Protein 8SOT (pdb70)

Foldseek 3Di:
DVKKFKKFKAAQFCVVHDLVVRLVVLQVVVVCCVVVVDHLLRCNCPGGPPVVCNVVSRTPGMDHQPPVVVCVPWHNQVSVVVVVDDAQDFDRWDHTPGGTMGMHTPGTDGDDDDDD/DQWKWKKFKQAQFCVPHDQVVSLVVLQVVVVCCVVVVDPLLRCLCPGGPPVVCNVVSRTPGMDHQPPPVCCVFWNNQVSVVVLVDDAQDFDRWDHTPGGTIGMHTHDTDGDPDD

B-factor: mean 33.03, std 8.7, range [16.7, 65.54]

Nearest PDB structures (foldseek):
  8sot-assembly2_B  TM=9.975E-01  e=2.209E-23  Borreliella burgdorferi B31
  4g2p-assembly2_B  TM=8.816E-01  e=9.063E-08  Salmonella enterica subsp. enterica serovar Typhimurium str. 14028S
  1m5y-assembly1_A  TM=8.979E-01  e=3.707E-07  Escherichia coli
  1m5y-assembly1_C-3  TM=8.764E-01  e=2.834E-07  Escherichia coli
  1m5y-assembly1_B-4  TM=8.747E-01  e=3.466E-07  Escherichia coli

Organism: Borreliella burgdorferi (strain ATCC 35210 / DSM 4680 / CIP 102532 / B31) (NCBI:txid224326)

Radius of gyration: 18.67 Å; Cα contacts (8 Å, |Δi|>4): 455; chains: 2; bounding box: 31×45×52 Å

Solvent-accessible surface area: 11752 Å² total; per-residue (Å²): 140,118,13,57,0,6,0,1,6,0,26,3,26,38,74,157,127,52,169,72,95,7,49,87,78,0,109,82,4,10,59,45,21,162,56,178,118,25,14,10,3,4,0,0,81,93,75,6,66,31,116,75,3,66,63,98,6,0,18,58,20,85,27,30,104,26,50,74,123,14,60,88,59,33,24,61,101,0,2,122,57,0,20,91,45,94,68,34,52,47,0,60,31,11,62,25,81,96,8,18,2,0,0,24,1,0,0,48,87,46,79,109,88,104,147,144,150,111,22,53,0,9,0,0,8,0,27,3,34,22,85,122,62,52,139,73,93,13,45,85,86,0,110,90,8,11,58,51,14,132,57,181,122,28,14,6,4,4,0,0,83,79,86,2,81,30,120,91,5,35,64,94,2,0,24,75,21,90,19,31,79,27,53,112,107,14,50,113,96,18,5,58,121,1,4,54,73,0,11,114,46,94,67,40,46,44,3,66,28,4,54,17,144,80,2,14,1,0,1,20,1,0,0,60,92,37,74,108,92,153

Structure (mmCIF, N/CA/C/O backbone):
data_8SOT
#
_entry.id   8SOT
#
_cell.length_a   101.968
_cell.length_b   38.835
_cell.length_c   53.681
_cell.angle_alpha   90.000
_cell.angle_beta   106.000
_cell.angle_gamma   90.000
#
_symmetry.space_group_name_H-M   'C 1 2 1'
#
loop_
_entity.id
_entity.type
_entity.pdbx_description
1 polymer 'Basic membrane protein'
2 non-polymer GLYCEROL
3 water water
#
loop_
_atom_site.group_PDB
_atom_site.id
_atom_site.type_symbol
_atom_site.label_atom_id
_atom_site.label_alt_id
_atom_site.label_comp_id
_atom_site.label_asym_id
_atom_site.label_entity_id
_atom_site.label_seq_id
_atom_site.pdbx_PDB_ins_code
_atom_site.Cartn_x
_atom_site.Cartn_y
_atom_site.Cartn_z
_atom_site.occupancy
_atom_site.B_iso_or_equiv
_atom_site.auth_seq_id
_atom_site.auth_comp_id
_atom_site.auth_asym_id
_atom_site.auth_atom_id
_atom_site.pdbx_PDB_model_num
ATOM 1 N N . LEU A 1 1 ? 5.08510 39.30846 21.75775 1.000 45.93440 167 LEU A N 1
ATOM 2 C CA . LEU A 1 1 ? 3.75388 39.41592 21.16499 1.000 45.05906 167 LEU A CA 1
ATOM 3 C C . LEU A 1 1 ? 3.81694 39.53628 19.62753 1.000 44.04793 167 LEU A C 1
ATOM 4 O O . LEU A 1 1 ? 3.02003 38.90206 18.93055 1.000 48.33551 167 LEU A O 1
ATOM 9 N N . PRO A 1 2 ? 4.74815 40.32720 19.07960 1.000 40.60867 168 PRO A N 1
ATOM 10 C CA . PRO A 1 2 ? 5.11275 40.12511 17.67307 1.000 41.22660 168 PRO A CA 1
ATOM 11 C C . PRO A 1 2 ? 6.17518 39.05911 17.48314 1.000 32.37755 168 PRO A C 1
ATOM 12 O O . PRO A 1 2 ? 6.39681 38.63471 16.34022 1.000 33.11898 168 PRO A O 1
ATOM 16 N N . ASP A 1 3 ? 6.82900 38.61616 18.55898 1.000 28.31573 169 ASP A N 1
ATOM 17 C CA . ASP A 1 3 ? 7.74182 37.48567 18.47621 1.000 29.10827 169 ASP A CA 1
ATOM 18 C C . ASP A 1 3 ? 6.96027 36.25430 18.03296 1.000 27.58046 169 ASP A C 1
ATOM 19 O O . ASP A 1 3 ? 5.94128 35.90867 18.63624 1.000 26.43194 169 ASP A O 1
ATOM 24 N N . ILE A 1 4 ? 7.41806 35.60244 16.97580 1.000 26.43331 170 ILE A N 1
ATOM 25 C CA . ILE A 1 4 ? 6.75152 34.40467 16.48180 1.000 25.75081 170 ILE A CA 1
ATOM 26 C C . ILE A 1 4 ? 7.79694 33.33237 16.24419 1.000 30.77055 170 ILE A C 1
ATOM 27 O O . ILE A 1 4 ? 8.93225 33.62801 15.85139 1.000 29.47449 170 ILE A O 1
ATOM 32 N N . SER A 1 5 ? 7.41781 32.08801 16.51771 1.000 28.01473 171 SER A N 1
ATOM 33 C CA . SER A 1 5 ? 8.22180 30.92136 16.21116 1.000 24.71872 171 SER A CA 1
ATOM 34 C C . SER A 1 5 ? 7.32803 29.90023 15.53219 1.000 28.49012 171 SER A C 1
ATOM 35 O O . SER A 1 5 ? 6.15988 29.73985 15.90525 1.000 26.14168 171 SER A O 1
ATOM 38 N N . ARG A 1 6 ? 7.87051 29.23859 14.51847 1.000 26.95640 172 ARG A N 1
ATOM 39 C CA . ARG A 1 6 ? 7.20940 28.10978 13.88515 1.000 24.07423 172 ARG A CA 1
ATOM 40 C C . ARG A 1 6 ? 7.80056 26.85342 14.50462 1.000 28.36293 172 ARG A C 1
ATOM 41 O O . ARG A 1 6 ? 9.02691 26.74464 14.61966 1.000 25.79949 172 ARG A O 1
ATOM 49 N N . VAL A 1 7 ? 6.93995 25.92853 14.93684 1.000 23.69380 173 VAL A N 1
ATOM 50 C CA . VAL A 1 7 ? 7.40471 24.76641 15.69050 1.000 26.16160 173 VAL A CA 1
ATOM 51 C C . VAL A 1 7 ? 6.70002 23.49644 15.21942 1.000 24.00651 173 VAL A C 1
ATOM 52 O O . VAL A 1 7 ? 5.51039 23.50981 14.87402 1.000 23.96628 173 VAL A O 1
ATOM 56 N N . SER A 1 8 ? 7.45360 22.39730 15.21168 1.000 23.74970 174 SER A N 1
ATOM 57 C CA . SER A 1 8 ? 6.91769 21.04697 15.15248 1.000 24.30334 174 SER A CA 1
ATOM 58 C C . SER A 1 8 ? 7.05534 20.39563 16.52030 1.000 23.45628 174 SER A C 1
ATOM 59 O O . SER A 1 8 ? 7.87199 20.80705 17.34839 1.000 23.25726 174 SER A O 1
ATOM 62 N N . HIS A 1 9 ? 6.26623 19.35498 16.76231 1.000 22.42625 175 HIS A N 1
ATOM 63 C CA . HIS A 1 9 ? 6.43568 18.69105 18.03870 1.000 20.71996 175 HIS A CA 1
ATOM 64 C C . HIS A 1 9 ? 6.03774 17.22872 17.94018 1.000 22.54069 175 HIS A C 1
ATOM 65 O O . HIS A 1 9 ? 5.32935 16.79383 17.01836 1.000 19.22316 175 HIS A O 1
ATOM 72 N N . ILE A 1 10 ? 6.55308 16.48204 18.90452 1.000 23.35967 176 ILE A N 1
ATOM 73 C CA . ILE A 1 10 ? 6.09096 15.13761 19.23273 1.000 21.89610 176 ILE A CA 1
ATOM 74 C C . ILE A 1 10 ? 5.36692 15.28310 20.55724 1.000 22.10416 176 ILE A C 1
ATOM 75 O O . ILE A 1 10 ? 5.96231 15.72027 21.54620 1.000 25.54895 176 ILE A O 1
ATOM 80 N N . PHE A 1 11 ? 4.09095 14.93727 20.58797 1.000 21.77702 177 PHE A N 1
ATOM 81 C CA . PHE A 1 11 ? 3.30579 15.06374 21.80490 1.000 26.27580 177 PHE A CA 1
ATOM 82 C C . PHE A 1 11 ? 3.15230 13.70050 22.47245 1.000 26.37364 177 PHE A C 1
ATOM 83 O O . PHE A 1 11 ? 2.69979 12.74282 21.83634 1.000 27.06596 177 PHE A O 1
ATOM 91 N N . PHE A 1 12 ? 3.50954 13.62765 23.75531 1.000 25.64000 178 PHE A N 1
ATOM 92 C CA . PHE A 1 12 ? 3.38386 12.41284 24.57045 1.000 29.04589 178 PHE A CA 1
ATOM 93 C C . PHE A 1 12 ? 2.27753 12.62786 25.60370 1.000 29.07207 178 PHE A C 1
ATOM 94 O O . PHE A 1 12 ? 2.50238 13.23410 26.65577 1.000 31.04637 178 PHE A O 1
ATOM 102 N N . SER A 1 13 ? 1.08190 12.13526 25.29901 1.000 34.06630 179 SER A N 1
ATOM 103 C CA . SER A 1 13 ? -0.03095 12.25732 26.22546 1.000 32.11165 179 SER A CA 1
ATOM 104 C C . SER A 1 13 ? 0.16694 11.32980 27.41667 1.000 31.04503 179 SER A C 1
ATOM 105 O O . SER A 1 13 ? 0.73245 10.23828 27.29906 1.000 31.56651 179 SER A O 1
ATOM 108 N N . THR A 1 14 ? -0.32144 11.76266 28.57157 1.000 30.55547 180 THR A N 1
ATOM 109 C CA . THR A 1 14 ? -0.28484 10.93041 29.76592 1.000 37.82703 180 THR A CA 1
ATOM 110 C C . THR A 1 14 ? -1.63940 10.30879 30.09940 1.000 38.98987 180 THR A C 1
ATOM 111 O O . THR A 1 14 ? -1.78488 9.70452 31.16458 1.000 35.76972 180 THR A O 1
ATOM 115 N N . LYS A 1 15 ? -2.62298 10.41936 29.20842 1.000 45.61823 181 LYS A N 1
ATOM 116 C CA . LYS A 1 15 ? -3.93590 9.83740 29.46922 1.000 42.74328 181 LYS A CA 1
ATOM 117 C C . LYS A 1 15 ? -3.82154 8.32787 29.63426 1.000 46.85912 181 LYS A C 1
ATOM 118 O O . LYS A 1 15 ? -3.32392 7.62776 28.74384 1.000 45.45506 181 LYS A O 1
ATOM 120 N N . ASP A 1 16 ? -4.24939 7.83887 30.80048 1.000 48.48381 182 ASP A N 1
ATOM 121 C CA . ASP A 1 16 ? -4.24881 6.41031 31.13572 1.000 45.37897 182 ASP A CA 1
ATOM 122 C C . ASP A 1 16 ? -2.85310 5.78774 31.05244 1.000 42.01924 182 ASP A C 1
ATOM 123 O O . ASP A 1 16 ? -2.70916 4.58057 30.84144 1.000 45.31647 182 ASP A O 1
ATOM 128 N N . LYS A 1 17 ? -1.81092 6.59614 31.21273 1.000 41.24011 183 LYS A N 1
ATOM 129 C CA . LYS A 1 17 ? -0.45090 6.10191 31.37845 1.000 39.29828 183 LYS A CA 1
ATOM 130 C C . LYS A 1 17 ? 0.13359 6.73241 32.63832 1.000 36.83480 183 LYS A C 1
ATOM 131 O O . LYS A 1 17 ? -0.41423 7.69425 33.18348 1.000 36.13623 183 LYS A O 1
ATOM 137 N N . LYS A 1 18 ? 1.24165 6.17596 33.12279 1.000 34.25174 184 LYS A N 1
ATOM 138 C CA . LYS A 1 18 ? 1.94595 6.79091 34.23808 1.000 32.78283 184 LYS A CA 1
ATOM 139 C C . LYS A 1 18 ? 2.85516 7.87608 33.69812 1.000 34.93971 184 LYS A C 1
ATOM 140 O O . LYS A 1 18 ? 3.58585 7.64763 32.72751 1.000 34.08885 184 LYS A O 1
ATOM 142 N N . ARG A 1 19 ? 2.81167 9.05155 34.33661 1.000 27.87746 185 ARG A N 1
ATOM 143 C CA . ARG A 1 19 ? 3.62035 10.18862 33.90462 1.000 31.82502 185 ARG A CA 1
ATOM 144 C C . ARG A 1 19 ? 5.09486 9.81842 33.79436 1.000 35.67434 185 ARG A C 1
ATOM 145 O O . ARG A 1 19 ? 5.80339 10.29559 32.89691 1.000 30.45302 185 ARG A O 1
ATOM 153 N N . SER A 1 20 ? 5.57032 8.95947 34.69864 1.000 32.85363 186 SER A N 1
ATOM 154 C CA . SER A 1 20 ? 6.98156 8.57894 34.70284 1.000 32.36004 186 SER A CA 1
ATOM 155 C C . SER A 1 20 ? 7.33067 7.74135 33.48407 1.000 29.96719 186 SER A C 1
ATOM 156 O O . SER A 1 20 ? 8.40303 7.91439 32.89031 1.000 34.17042 186 SER A O 1
ATOM 159 N N . ASP A 1 21 ? 6.46101 6.79771 33.12399 1.000 27.71340 187 ASP A N 1
ATOM 160 C CA . ASP A 1 21 ? 6.71968 5.99562 31.93740 1.000 32.79214 187 ASP A CA 1
ATOM 161 C C . ASP A 1 21 ? 6.70078 6.85390 30.68183 1.000 32.43062 187 ASP A C 1
ATOM 162 O O . ASP A 1 21 ? 7.47262 6.60379 29.74822 1.000 32.68142 187 ASP A O 1
ATOM 167 N N . VAL A 1 22 ? 5.85696 7.88736 30.66284 1.000 32.47897 188 VAL A N 1
ATOM 168 C CA . VAL A 1 22 ? 5.75896 8.76366 29.49959 1.000 32.10661 188 VAL A CA 1
ATOM 169 C C . VAL A 1 22 ? 7.01146 9.61847 29.36654 1.000 31.41279 188 VAL A C 1
ATOM 170 O O . VAL A 1 22 ? 7.58349 9.75277 28.27851 1.000 31.27795 188 VAL A O 1
ATOM 174 N N . LEU A 1 23 ? 7.44324 10.23049 30.46531 1.000 27.96243 189 LEU A N 1
ATOM 175 C CA . LEU A 1 23 ? 8.63085 11.07140 30.40695 1.000 31.73779 189 LEU A CA 1
ATOM 176 C C . LEU A 1 23 ? 9.86680 10.25331 30.05714 1.000 29.78545 189 LEU A C 1
ATOM 177 O O . LEU A 1 23 ? 10.72483 10.70583 29.28293 1.000 28.52747 189 LEU A O 1
ATOM 182 N N . ASP A 1 24 ? 9.96837 9.03543 30.60438 1.000 30.29307 190 ASP A N 1
ATOM 183 C CA . ASP A 1 24 ? 11.09966 8.17072 30.28014 1.000 30.83129 190 ASP A CA 1
ATOM 184 C C . ASP A 1 24 ? 11.17880 7.90209 28.78297 1.000 31.05105 190 ASP A C 1
ATOM 185 O O . ASP A 1 24 ? 12.26952 7.87969 28.20225 1.000 28.29370 190 ASP A O 1
ATOM 190 N N . GLN A 1 25 ? 10.03648 7.64999 28.15042 1.000 26.14008 191 GLN A N 1
ATOM 191 C CA . GLN A 1 25 ? 10.04866 7.36271 26.72121 1.000 31.73660 191 GLN A CA 1
ATOM 192 C C . GLN A 1 25 ? 10.47115 8.58890 25.93491 1.000 31.38359 191 GLN A C 1
ATOM 193 O O . GLN A 1 25 ? 11.28586 8.49157 25.00852 1.000 31.47255 191 GLN A O 1
ATOM 199 N N . ALA A 1 26 ? 9.94025 9.75381 26.31727 1.000 29.93788 192 ALA A N 1
ATOM 200 C CA . ALA A 1 26 ? 10.30325 11.00965 25.67564 1.000 28.81891 192 ALA A CA 1
ATOM 201 C C . ALA A 1 26 ? 11.79781 11.27851 25.78368 1.000 29.14627 192 ALA A C 1
ATOM 202 O O . ALA A 1 26 ? 12.43396 11.71385 24.81572 1.000 27.14291 192 ALA A O 1
ATOM 204 N N . LYS A 1 27 ? 12.37911 11.02190 26.95553 1.000 29.25123 193 LYS A N 1
ATOM 205 C CA . LYS A 1 27 ? 13.81192 11.23733 27.11042 1.000 29.84346 193 LYS A CA 1
ATOM 206 C C . LYS A 1 27 ? 14.59346 10.26851 26.23658 1.000 24.81090 193 LYS A C 1
ATOM 207 O O . LYS A 1 27 ? 15.58877 10.65005 25.61426 1.000 27.38120 193 LYS A O 1
ATOM 213 N N . ASN A 1 28 ? 14.13154 9.02256 26.15129 1.000 25.32561 194 ASN A N 1
ATOM 214 C CA . ASN A 1 28 ? 14.81214 8.03502 25.31625 1.000 29.75264 194 ASN A CA 1
ATOM 215 C C . ASN A 1 28 ? 14.65380 8.35170 23.82840 1.000 29.52589 194 ASN A C 1
ATOM 216 O O . ASN A 1 28 ? 15.59953 8.17709 23.04720 1.000 26.21612 194 ASN A O 1
ATOM 221 N N . ILE A 1 29 ? 13.45681 8.77663 23.41325 1.000 28.49975 195 ILE A N 1
ATOM 222 C CA . ILE A 1 29 ? 13.27083 9.23849 22.03626 1.000 27.54648 195 ILE A CA 1
ATOM 223 C C . ILE A 1 29 ? 14.28753 10.32241 21.71919 1.000 25.32473 195 ILE A C 1
ATOM 224 O O . ILE A 1 29 ? 14.96502 10.28840 20.68613 1.000 28.12654 195 ILE A O 1
ATOM 229 N N . LEU A 1 30 ? 14.41605 11.30206 22.61605 1.000 25.17048 196 LEU A N 1
ATOM 230 C CA . LEU A 1 30 ? 15.34199 12.38708 22.35344 1.000 27.32341 196 LEU A CA 1
ATOM 231 C C . LEU A 1 30 ? 16.76508 11.87217 22.20608 1.000 25.62595 196 LEU A C 1
ATOM 232 O O . LEU A 1 30 ? 17.47772 12.28473 21.28770 1.000 24.24482 196 LEU A O 1
ATOM 237 N N . SER A 1 31 ? 17.18959 10.94770 23.08178 1.000 28.56440 197 SER A N 1
ATOM 238 C CA . SER A 1 31 ? 18.54975 10.41159 22.98769 1.000 29.38110 197 SER A CA 1
ATOM 239 C C . SER A 1 31 ? 18.76166 9.65042 21.68624 1.000 29.04541 197 SER A C 1
ATOM 240 O O . SER A 1 31 ? 19.86181 9.67262 21.11975 1.000 28.80821 197 SER A O 1
ATOM 243 N N . GLN A 1 32 ? 17.72451 8.97686 21.19758 1.000 26.79483 198 GLN A N 1
ATOM 244 C CA . GLN A 1 32 ? 17.84320 8.25612 19.93136 1.000 28.40658 198 GLN A CA 1
ATOM 245 C C . GLN A 1 32 ? 17.92913 9.21774 18.76063 1.000 28.32651 198 GLN A C 1
ATOM 246 O O . GLN A 1 32 ? 18.56671 8.90603 17.75287 1.000 28.83102 198 GLN A O 1
ATOM 252 N N . ILE A 1 33 ? 17.25905 10.36418 18.86285 1.000 23.52524 199 ILE A N 1
ATOM 253 C CA . ILE A 1 33 ? 17.43468 11.42224 17.87030 1.000 25.40898 199 ILE A CA 1
ATOM 254 C C . ILE A 1 33 ? 18.88216 11.90923 17.88211 1.000 29.17722 199 ILE A C 1
ATOM 255 O O . ILE A 1 33 ? 19.55545 11.92951 16.84536 1.000 32.88967 199 ILE A O 1
ATOM 260 N N . ARG A 1 34 ? 19.38748 12.27050 19.07290 1.000 30.04046 200 ARG A N 1
ATOM 261 C CA . ARG A 1 34 ? 20.75761 12.76268 19.23561 1.000 29.71951 200 ARG A CA 1
ATOM 262 C C . ARG A 1 34 ? 21.78209 11.84098 18.59244 1.000 34.63293 200 ARG A C 1
ATOM 263 O O . ARG A 1 34 ? 22.72233 12.29684 17.93289 1.000 38.68668 200 ARG A O 1
ATOM 271 N N . SER A 1 35 ? 21.65345 10.54468 18.83399 1.000 30.89873 201 SER A N 1
ATOM 272 C CA . SER A 1 35 ? 22.58892 9.57519 18.28819 1.000 37.35017 201 SER A CA 1
ATOM 273 C C . SER A 1 35 ? 22.26558 9.18968 16.85294 1.000 35.29676 201 SER A C 1
ATOM 274 O O . SER A 1 35 ? 22.93054 8.30634 16.30623 1.000 32.54928 201 SER A O 1
ATOM 277 N N . LYS A 1 36 ? 21.26867 9.82857 16.23951 1.000 35.03211 202 LYS A N 1
ATOM 278 C CA . LYS A 1 36 ? 20.90409 9.63311 14.83712 1.000 33.96377 202 LYS A CA 1
ATOM 279 C C . LYS A 1 36 ? 20.35008 8.23886 14.55084 1.000 33.49702 202 LYS A C 1
ATOM 280 O O . LYS A 1 36 ? 20.26831 7.82985 13.38646 1.000 31.52966 202 LYS A O 1
ATOM 286 N N . LYS A 1 37 ? 19.94096 7.49741 15.58227 1.000 30.71933 203 LYS A N 1
ATOM 287 C CA . LYS A 1 37 ? 19.28197 6.21740 15.34573 1.000 28.40472 203 LYS A CA 1
ATOM 288 C C . LYS A 1 37 ? 17.88302 6.40339 14.76176 1.000 30.99387 203 LYS A C 1
ATOM 289 O O . LYS A 1 37 ? 17.36713 5.50371 14.08394 1.000 25.39588 203 LYS A O 1
ATOM 295 N N . ILE A 1 38 ? 17.24944 7.55241 15.01279 1.000 27.63729 204 ILE A N 1
ATOM 296 C CA . ILE A 1 38 ? 15.96724 7.88011 14.40039 1.000 24.75155 204 ILE A CA 1
ATOM 297 C C . ILE A 1 38 ? 15.95824 9.36865 14.07579 1.000 27.52677 204 ILE A C 1
ATOM 298 O O . ILE A 1 38 ? 16.70018 10.16215 14.66205 1.000 26.99442 204 ILE A O 1
ATOM 303 N N . THR A 1 39 ? 15.11656 9.74911 13.11460 1.000 22.91727 205 THR A N 1
ATOM 304 C CA . THR A 1 39 ? 14.98641 11.17158 12.81556 1.000 25.53050 205 THR A CA 1
ATOM 305 C C . THR A 1 39 ? 13.81797 11.77992 13.58669 1.000 22.61351 205 THR A C 1
ATOM 306 O O . THR A 1 39 ? 12.96489 11.08052 14.13506 1.000 21.98110 205 THR A O 1
ATOM 310 N N . PHE A 1 40 ? 13.77302 13.11469 13.61157 1.000 21.28090 206 PHE A N 1
ATOM 311 C CA . PHE A 1 40 ? 12.64817 13.77354 14.26616 1.000 23.36010 206 PHE A CA 1
ATOM 312 C C . PHE A 1 40 ? 11.33132 13.41017 13.59244 1.000 22.01381 206 PHE A C 1
ATOM 313 O O . PHE A 1 40 ? 10.34219 13.11568 14.27740 1.000 20.78701 206 PHE A O 1
ATOM 321 N N . GLU A 1 41 ? 11.30187 13.41503 12.25199 1.000 19.62998 207 GLU A N 1
ATOM 322 C CA . GLU A 1 41 ? 10.07651 13.07842 11.52531 1.000 24.96793 207 GLU A CA 1
ATOM 323 C C . GLU A 1 41 ? 9.66032 11.63560 11.77901 1.000 21.71376 207 GLU A C 1
ATOM 324 O O . GLU A 1 41 ? 8.46601 11.31738 11.82454 1.000 20.72745 207 GLU A O 1
ATOM 330 N N . GLU A 1 42 ? 10.63282 10.74406 11.90460 1.000 21.37849 208 GLU A N 1
ATOM 331 C CA . GLU A 1 42 ? 10.32164 9.35347 12.23283 1.000 20.20257 208 GLU A CA 1
ATOM 332 C C . GLU A 1 42 ? 9.68406 9.25617 13.61581 1.000 23.30153 208 GLU A C 1
ATOM 333 O O . GLU A 1 42 ? 8.65118 8.59259 13.80201 1.000 21.71773 208 GLU A O 1
ATOM 339 N N . ALA A 1 43 ? 10.28021 9.94463 14.59344 1.000 21.75257 209 ALA A N 1
ATOM 340 C CA . ALA A 1 43 ? 9.74499 9.95187 15.95249 1.000 23.15653 209 ALA A CA 1
ATOM 341 C C . ALA A 1 43 ? 8.34587 10.54965 15.99630 1.000 22.43078 209 ALA A C 1
ATOM 342 O O . ALA A 1 43 ? 7.49903 10.11333 16.78857 1.000 22.43094 209 ALA A O 1
ATOM 344 N N . VAL A 1 44 ? 8.09192 11.57783 15.17902 1.000 22.12427 210 VAL A N 1
ATOM 345 C CA . VAL A 1 44 ? 6.76003 12.17098 15.13996 1.000 22.32883 210 VAL A CA 1
ATOM 346 C C . VAL A 1 44 ? 5.75016 11.13004 14.69573 1.000 19.84649 210 VAL A C 1
ATOM 347 O O . VAL A 1 44 ? 4.69274 10.95758 15.30635 1.000 22.25298 210 VAL A O 1
ATOM 351 N N . ARG A 1 45 ? 6.03707 10.46220 13.58241 1.000 20.36377 211 ARG A N 1
ATOM 352 C CA . ARG A 1 45 ? 5.06215 9.53430 13.01757 1.000 24.39402 211 ARG A CA 1
ATOM 353 C C . ARG A 1 45 ? 4.82805 8.35901 13.95289 1.000 24.88862 211 ARG A C 1
ATOM 354 O O . ARG A 1 45 ? 3.68888 7.90569 14.12462 1.000 23.75919 211 ARG A O 1
ATOM 362 N N . LYS A 1 46 ? 5.88900 7.88382 14.59855 1.000 20.07444 212 LYS A N 1
ATOM 363 C CA . LYS A 1 46 ? 5.77202 6.66082 15.38959 1.000 25.20442 212 LYS A CA 1
ATOM 364 C C . LYS A 1 46 ? 5.26062 6.91722 16.80140 1.000 27.45973 212 LYS A C 1
ATOM 365 O O . LYS A 1 46 ? 4.59366 6.05236 17.37406 1.000 28.27563 212 LYS A O 1
ATOM 371 N N . TYR A 1 47 ? 5.53951 8.09142 17.37433 1.000 19.83479 213 TYR A N 1
ATOM 372 C C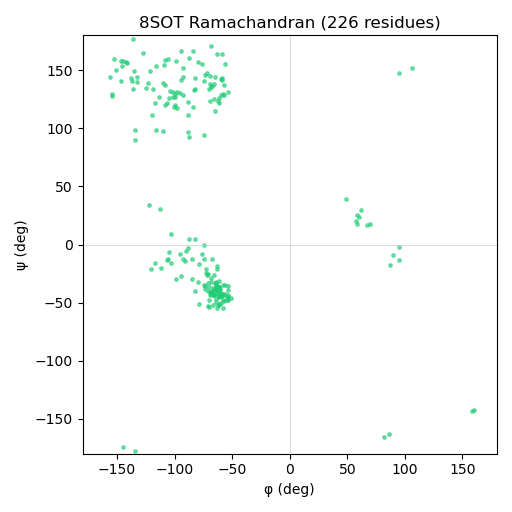A . TYR A 1 47 ? 5.29481 8.32366 18.78735 1.000 24.91440 213 TYR A CA 1
ATOM 373 C C . TYR A 1 47 ? 4.33192 9.45614 19.10363 1.000 28.51914 213 TYR A C 1
ATOM 374 O O . TYR A 1 47 ? 3.78988 9.46884 20.20817 1.000 27.39954 213 TYR A O 1
ATOM 383 N N . SER A 1 48 ? 4.10509 10.40369 18.19682 1.000 22.34327 214 SER A N 1
ATOM 384 C CA . SER A 1 48 ? 3.30718 11.56113 18.57585 1.000 24.28271 214 SER A CA 1
ATOM 385 C C . SER A 1 48 ? 1.84971 11.16660 18.78049 1.000 24.91928 214 SER A C 1
ATOM 386 O O . SER A 1 48 ? 1.26724 10.45046 17.95935 1.000 28.08184 214 SER A O 1
ATOM 389 N N . ASN A 1 49 ? 1.25880 11.63811 19.87969 1.000 23.99768 215 ASN A N 1
ATOM 390 C CA . ASN A 1 49 ? -0.15695 11.42144 20.14997 1.000 25.93423 215 ASN A CA 1
ATOM 391 C C . ASN A 1 49 ? -1.04558 12.53005 19.59194 1.000 30.29313 215 ASN A C 1
ATOM 392 O O . ASN A 1 49 ? -2.27548 12.41664 19.66328 1.000 28.58347 215 ASN A O 1
ATOM 397 N N . ASP A 1 50 ? -0.45871 13.59234 19.04114 1.000 25.48417 216 ASP A N 1
ATOM 398 C CA . ASP A 1 50 ? -1.21665 14.69937 18.46381 1.000 27.11560 216 ASP A CA 1
ATOM 399 C C . ASP A 1 50 ? -1.48014 14.35897 17.00118 1.000 31.38451 216 ASP A C 1
ATOM 400 O O . ASP A 1 50 ? -0.62798 14.57257 16.13687 1.000 24.85850 216 ASP A O 1
ATOM 405 N N . GLU A 1 51 ? -2.66289 13.81030 16.71889 1.000 28.31716 217 GLU A N 1
ATOM 406 C CA . GLU A 1 51 ? -2.93328 13.34875 15.36246 1.000 29.74698 217 GLU A CA 1
ATOM 407 C C . GLU A 1 51 ? -2.91464 14.50262 14.35817 1.000 25.40604 217 GLU A C 1
ATOM 408 O O . GLU A 1 51 ? -2.39395 14.35268 13.24692 1.000 29.04580 217 GLU A O 1
ATOM 414 N N . SER A 1 52 ? -3.45059 15.66780 14.73462 1.000 30.02880 218 SER A N 1
ATOM 415 C CA . SER A 1 52 ? -3.60111 16.75297 13.76248 1.000 29.52331 218 SER A CA 1
ATOM 416 C C . SER A 1 52 ? -2.25167 17.28278 13.28293 1.000 32.39980 218 SER A C 1
ATOM 417 O O . SER A 1 52 ? -2.06744 17.52864 12.08397 1.000 30.45924 218 SER A O 1
ATOM 420 N N . SER A 1 53 ? -1.29152 17.47241 14.19068 1.000 27.94099 219 SER A N 1
ATOM 421 C CA . SER A 1 53 ? 0.02276 17.91724 13.73657 1.000 25.71709 219 SER A CA 1
ATOM 422 C C . SER A 1 53 ? 0.84966 16.76441 13.17872 1.000 25.45876 219 SER A C 1
ATOM 423 O O . SER A 1 53 ? 1.65205 16.97109 12.26158 1.000 25.72857 219 SER A O 1
ATOM 426 N N . LYS A 1 54 ? 0.67622 15.55459 13.71660 1.000 26.55199 220 LYS A N 1
ATOM 427 C CA . LYS A 1 54 ? 1.34787 14.38731 13.14115 1.000 28.67839 220 LYS A CA 1
ATOM 428 C C . LYS A 1 54 ? 1.05597 14.26502 11.64676 1.000 28.00358 220 LYS A C 1
ATOM 429 O O . LYS A 1 54 ? 1.94867 13.92949 10.85368 1.000 30.58807 220 LYS A O 1
ATOM 435 N N . ALA A 1 55 ? -0.18517 14.55241 11.24151 1.000 27.74535 221 ALA A N 1
ATOM 436 C CA . ALA A 1 55 ? -0.56576 14.51137 9.83232 1.000 30.49594 221 ALA A CA 1
ATOM 437 C C . ALA A 1 55 ? 0.11120 15.59863 9.01182 1.000 32.35170 221 ALA A C 1
ATOM 438 O O . ALA A 1 55 ? 0.05091 15.54933 7.77862 1.000 30.53492 221 ALA A O 1
ATOM 440 N N . LYS A 1 56 ? 0.73377 16.57944 9.66475 1.000 29.04110 222 LYS A N 1
ATOM 441 C CA . LYS A 1 56 ? 1.53342 17.60220 9.00362 1.000 28.81375 222 LYS A CA 1
ATOM 442 C C . LYS A 1 56 ? 3.00652 17.46278 9.35703 1.000 30.84980 222 LYS A C 1
ATOM 443 O O . LYS A 1 56 ? 3.72727 18.46474 9.45804 1.000 26.65942 222 LYS A O 1
ATOM 449 N N . ASN A 1 57 ? 3.44801 16.23020 9.62202 1.000 25.46927 223 ASN A N 1
ATOM 450 C CA . ASN A 1 57 ? 4.84163 15.97252 9.94043 1.000 25.21106 223 ASN A CA 1
ATOM 451 C C . ASN A 1 57 ? 5.24920 16.70562 11.21688 1.000 27.61368 223 ASN A C 1
ATOM 452 O O . ASN A 1 57 ? 6.40030 17.11282 11.38507 1.000 26.70927 223 ASN A O 1
ATOM 457 N N . GLY A 1 58 ? 4.29205 16.91285 12.12252 1.000 25.78105 224 GLY A N 1
ATOM 458 C CA . GLY A 1 58 ? 4.57964 17.50898 13.41113 1.000 24.54363 224 GLY A CA 1
ATOM 459 C C . GLY A 1 58 ? 4.36865 19.00707 13.48544 1.000 25.20673 224 GLY A C 1
ATOM 460 O O . GLY A 1 58 ? 4.30428 19.55571 14.59445 1.000 22.96989 224 GLY A O 1
ATOM 461 N N . ASP A 1 59 ? 4.20876 19.66054 12.34516 1.000 21.57538 225 ASP A N 1
ATOM 462 C CA . ASP A 1 59 ? 4.15683 21.11409 12.27171 1.000 21.06528 225 ASP A CA 1
ATOM 463 C C . ASP A 1 59 ? 2.91906 21.64412 12.97383 1.000 28.34839 225 ASP A C 1
ATOM 464 O O . ASP A 1 59 ? 1.79926 21.19870 12.69643 1.000 27.18011 225 ASP A O 1
ATOM 469 N N . LEU A 1 60 ? 3.13121 22.55331 13.93209 1.000 24.74064 226 LEU A N 1
ATOM 470 C CA . LEU A 1 60 ? 2.05350 23.29651 14.56402 1.000 27.93580 226 LEU A CA 1
ATOM 471 C C . LEU A 1 60 ? 1.80895 24.65936 13.91825 1.000 25.46223 226 LEU A C 1
ATOM 472 O O . LEU A 1 60 ? 0.83001 25.32036 14.26743 1.000 27.02307 226 LEU A O 1
ATOM 477 N N . GLY A 1 61 ? 2.66428 25.09500 13.00467 1.000 25.42460 227 GLY A N 1
ATOM 478 C CA . GLY A 1 61 ? 2.54057 26.43165 12.44553 1.000 27.36658 227 GLY A CA 1
ATOM 479 C C . GLY A 1 61 ? 3.16993 27.46532 13.36409 1.000 25.61760 227 GLY A C 1
ATOM 480 O O . GLY A 1 61 ? 3.91026 27.14690 14.29004 1.000 26.62099 227 GLY A O 1
ATOM 481 N N . PHE A 1 62 ? 2.85800 28.73349 13.09422 1.000 27.35357 228 PHE A N 1
ATOM 482 C CA . PHE A 1 62 ? 3.44694 29.84164 13.83206 1.000 26.08914 228 PHE A CA 1
ATOM 483 C C . PHE A 1 62 ? 2.71149 30.07203 15.14393 1.000 31.68431 228 PHE A C 1
ATOM 484 O O . PHE A 1 62 ? 1.47643 30.09052 15.17476 1.000 30.94758 228 PHE A O 1
ATOM 492 N N . LEU A 1 63 ? 3.47415 30.24754 16.22213 1.000 29.93538 229 LEU A N 1
ATOM 493 C CA . LEU A 1 63 ? 2.95980 30.64928 17.52504 1.000 29.63984 229 LEU A CA 1
ATOM 494 C C . LEU A 1 63 ? 3.58968 31.98103 17.89800 1.000 31.54061 229 LEU A C 1
ATOM 495 O O . LEU A 1 63 ? 4.80506 32.14430 17.76409 1.000 32.00965 229 LEU A O 1
ATOM 500 N N . SER A 1 64 ? 2.77414 32.91357 18.37586 1.000 29.22329 230 SER A N 1
ATOM 501 C CA . SER A 1 64 ? 3.26860 34.18469 18.88903 1.000 33.98217 230 SER A CA 1
ATOM 502 C C . SER A 1 64 ? 3.45541 34.08957 20.39647 1.000 35.51687 230 SER A C 1
ATOM 503 O O . SER A 1 64 ? 2.65649 33.45448 21.09317 1.000 36.07486 230 SER A O 1
ATOM 506 N N . ARG A 1 65 ? 4.52547 34.70492 20.89202 1.000 28.20852 231 ARG A N 1
ATOM 507 C CA . ARG A 1 65 ? 4.80277 34.66290 22.31761 1.000 37.40657 231 ARG A CA 1
ATOM 508 C C . ARG A 1 65 ? 3.63018 35.25968 23.08593 1.000 43.22596 231 ARG A C 1
ATOM 509 O O . ARG A 1 65 ? 2.97887 36.19686 22.62562 1.000 42.70313 231 ARG A O 1
ATOM 517 N N . GLY A 1 66 ? 3.31491 34.66176 24.22689 1.000 42.08036 232 GLY A N 1
ATOM 518 C CA . GLY A 1 66 ? 2.15335 35.09633 24.97719 1.000 52.21078 232 GLY A CA 1
ATOM 519 C C . GLY A 1 66 ? 0.82984 35.05162 24.23723 1.000 55.55226 232 GLY A C 1
ATOM 520 O O . GLY A 1 66 ? -0.11060 35.74236 24.64078 1.000 60.89510 232 GLY A O 1
ATOM 521 N N . ASP A 1 67 ? 0.71977 34.26755 23.16202 1.000 54.08708 233 ASP A N 1
ATOM 522 C CA . ASP A 1 67 ? -0.56761 34.11662 22.48403 1.000 55.19098 233 ASP A CA 1
ATOM 523 C C . ASP A 1 67 ? -1.56419 33.42238 23.40713 1.000 55.44129 233 ASP A C 1
ATOM 524 O O . ASP A 1 67 ? -1.38244 32.24929 23.76021 1.000 51.71543 233 ASP A O 1
ATOM 529 N N . GLN A 1 68 ? -2.62119 34.15450 23.78047 1.000 53.09206 234 GLN A N 1
ATOM 530 C CA . GLN A 1 68 ? -3.58230 33.67108 24.76989 1.000 55.14882 234 GLN A CA 1
ATOM 531 C C . GLN A 1 68 ? -4.15025 32.30648 24.39468 1.000 52.06917 234 GLN A C 1
ATOM 532 O O . GLN A 1 68 ? -4.25682 31.41076 25.24047 1.000 47.39525 234 GLN A O 1
ATOM 534 N N . ASN A 1 69 ? -4.52753 32.13260 23.12662 1.000 49.56981 235 ASN A N 1
ATOM 535 C CA . ASN A 1 69 ? -5.11815 30.86761 22.70495 1.000 52.68355 235 ASN A CA 1
ATOM 536 C C . ASN A 1 69 ? -4.15713 29.70820 22.92789 1.000 54.66045 235 ASN A C 1
ATOM 537 O O . ASN A 1 69 ? -4.55856 28.63923 23.40506 1.000 54.46643 235 ASN A O 1
ATOM 542 N N . ALA A 1 70 ? -2.88146 29.90148 22.58701 1.000 53.21398 236 ALA A N 1
ATOM 543 C CA . ALA A 1 70 ? -1.87654 28.86967 22.81218 1.000 52.40445 236 ALA A CA 1
ATOM 544 C C . ALA A 1 70 ? -1.51464 28.75923 24.28720 1.000 52.82096 236 ALA A C 1
ATOM 545 O O . ALA A 1 70 ? -1.29397 27.65237 24.79589 1.000 54.54499 236 ALA A O 1
ATOM 547 N N . GLN A 1 71 ? -1.44802 29.89721 24.98274 1.000 50.34114 237 GLN A N 1
ATOM 548 C CA . GLN A 1 71 ? -1.22201 29.87919 26.42417 1.000 51.06301 237 GLN A CA 1
ATOM 549 C C . GLN A 1 71 ? -2.32783 29.12930 27.15265 1.000 52.25966 237 GLN A C 1
ATOM 550 O O . GLN A 1 71 ? -2.06221 28.41487 28.12545 1.000 51.17158 237 GLN A O 1
ATOM 556 N N . ASN A 1 72 ? -3.57599 29.28217 26.70060 1.000 50.93149 238 ASN A N 1
ATOM 557 C CA . ASN A 1 72 ? -4.69658 28.67481 27.41423 1.000 49.45395 238 ASN A CA 1
ATOM 558 C C . ASN A 1 72 ? -4.70170 27.15856 27.26146 1.000 53.47564 238 ASN A C 1
ATOM 559 O O . ASN A 1 72 ? -4.99402 26.43370 28.22215 1.000 52.42043 238 ASN A O 1
ATOM 561 N N . LEU A 1 73 ? -4.38330 26.65623 26.06745 1.000 49.63167 239 LEU A N 1
ATOM 562 C CA . LEU A 1 73 ? -4.41791 25.21389 25.85470 1.000 53.20192 239 LEU A CA 1
ATOM 563 C C . LEU A 1 73 ? -3.28048 24.51657 26.60101 1.000 51.24666 239 LEU A C 1
ATOM 564 O O . LEU A 1 73 ? -3.51753 23.59383 27.39306 1.000 48.73394 239 LEU A O 1
ATOM 566 N N . LEU A 1 74 ? -2.03843 24.96403 26.38454 1.000 46.99430 240 LEU A N 1
ATOM 567 C CA . LEU A 1 74 ? -0.86070 24.24427 26.85543 1.000 49.15883 240 LEU A CA 1
ATOM 568 C C . LEU A 1 74 ? -0.17796 24.87692 28.06119 1.000 46.73680 240 LEU A C 1
ATOM 569 O O . LEU A 1 74 ? 0.67908 24.22769 28.67304 1.000 46.79901 240 LEU A O 1
ATOM 574 N N . GLY A 1 75 ? -0.52223 26.09837 28.41447 1.000 45.75581 241 GLY A N 1
ATOM 575 C CA . GLY A 1 75 ? 0.03393 26.75601 29.57965 1.000 44.74173 241 GLY A CA 1
ATOM 576 C C . GLY A 1 75 ? 1.02839 27.83569 29.19522 1.000 43.82977 241 GLY A C 1
ATOM 577 O O . GLY A 1 75 ? 1.68379 27.77501 28.14819 1.000 43.19772 241 GLY A O 1
ATOM 578 N N . ALA A 1 76 ? 1.14405 28.84507 30.05951 1.000 44.28911 242 ALA A N 1
ATOM 579 C CA . ALA A 1 76 ? 2.15120 29.87187 29.83995 1.000 43.38947 242 ALA A CA 1
ATOM 580 C C . ALA A 1 76 ? 3.56014 29.28770 29.85198 1.000 45.72641 242 ALA A C 1
ATOM 581 O O . ALA A 1 76 ? 4.43894 29.78233 29.14085 1.000 47.09157 242 ALA A O 1
ATOM 583 N N . ASP A 1 77 ? 3.79803 28.23183 30.63456 1.000 48.20642 243 ASP A N 1
ATOM 584 C CA . ASP A 1 77 ? 5.14598 27.67285 30.70029 1.000 47.87217 243 ASP A CA 1
ATOM 585 C C . ASP A 1 77 ? 5.55286 27.04044 29.37958 1.000 41.96008 243 ASP A C 1
ATOM 586 O O . ASP A 1 77 ? 6.70527 27.18188 28.95127 1.000 44.86927 243 ASP A O 1
ATOM 591 N N . PHE A 1 78 ? 4.62813 26.34259 28.71933 1.000 40.06889 244 PHE A N 1
ATOM 592 C CA . PHE A 1 78 ? 4.95667 25.73688 27.43544 1.000 38.54077 244 PHE A CA 1
ATOM 593 C C . PHE A 1 78 ? 5.31218 26.79923 26.39679 1.000 39.61230 244 PHE A C 1
ATOM 594 O O . PHE A 1 78 ? 6.36563 26.72577 25.75041 1.000 33.98960 244 PHE A O 1
ATOM 602 N N . VAL A 1 79 ? 4.41791 27.76970 26.18821 1.000 36.68114 245 VAL A N 1
ATOM 603 C CA . VAL A 1 79 ? 4.69125 28.84737 25.23538 1.000 35.33869 245 VAL A CA 1
ATOM 604 C C . VAL A 1 79 ? 6.01153 29.53096 25.57228 1.000 32.81730 245 VAL A C 1
ATOM 605 O O . VAL A 1 79 ? 6.86862 29.73235 24.70770 1.000 33.38506 245 VAL A O 1
ATOM 609 N N . LYS A 1 80 ? 6.20473 29.86768 26.84513 1.000 34.44556 246 LYS A N 1
ATOM 610 C CA . LYS A 1 80 ? 7.42323 30.55951 27.25517 1.000 36.01602 246 LYS A CA 1
ATOM 611 C C . LYS A 1 80 ? 8.66248 29.72661 26.96053 1.000 36.26735 246 LYS A C 1
ATOM 612 O O . LYS A 1 80 ? 9.68220 30.26247 26.51192 1.000 29.97545 246 LYS A O 1
ATOM 618 N N . GLU A 1 81 ? 8.58954 28.40937 27.20387 1.000 33.99331 247 GLU A N 1
ATOM 619 C CA . GLU A 1 81 ? 9.74722 27.53784 27.01360 1.000 35.29293 247 GLU A CA 1
ATOM 620 C C . GLU A 1 81 ? 10.11456 27.40003 25.54365 1.000 34.53815 247 GLU A C 1
ATOM 621 O O . GLU A 1 81 ? 11.30219 27.39199 25.19663 1.000 32.43395 247 GLU A O 1
ATOM 627 N N . VAL A 1 82 ? 9.11424 27.27279 24.66594 1.000 32.78488 248 VAL A N 1
ATOM 628 C CA . VAL A 1 82 ? 9.39055 27.20914 23.23111 1.000 30.88951 248 VAL A CA 1
ATOM 629 C C . VAL A 1 82 ? 10.23666 28.39593 22.79597 1.000 32.82784 248 VAL A C 1
ATOM 630 O O . VAL A 1 82 ? 11.20771 28.24885 22.04121 1.000 33.57012 248 VAL A O 1
ATOM 634 N N . PHE A 1 83 ? 9.89793 29.58970 23.28300 1.000 33.94465 249 PHE A N 1
ATOM 635 C CA . PHE A 1 83 ? 10.62290 30.79203 22.90148 1.000 30.85615 249 PHE A CA 1
ATOM 636 C C . PHE A 1 83 ? 11.97787 30.90805 23.59006 1.000 34.56879 249 PHE A C 1
ATOM 637 O O . PHE A 1 83 ? 12.75711 31.79662 23.23385 1.000 35.27070 249 PHE A O 1
ATOM 645 N N . ASN A 1 84 ? 12.27335 30.03224 24.55914 1.000 33.31388 250 ASN A N 1
ATOM 646 C CA . ASN A 1 84 ? 13.62779 29.89324 25.07534 1.000 29.99234 250 ASN A CA 1
ATOM 647 C C . ASN A 1 84 ? 14.54261 29.18902 24.09324 1.000 35.98266 250 ASN A C 1
ATOM 648 O O . ASN A 1 84 ? 15.76572 29.30187 24.22265 1.000 38.26719 250 ASN A O 1
ATOM 653 N N . PHE A 1 85 ? 13.98532 28.43430 23.14595 1.000 30.86944 251 PHE A N 1
ATOM 654 C CA . PHE A 1 85 ? 14.79242 27.67492 22.21082 1.000 27.42273 251 PHE A CA 1
ATOM 655 C C . PHE A 1 85 ? 15.05458 28.45188 20.92946 1.000 31.88534 251 PHE A C 1
ATOM 656 O O . PHE A 1 85 ? 14.27400 29.31519 20.50963 1.000 31.41287 251 PHE A O 1
ATOM 664 N N . ASN A 1 86 ? 16.18289 28.13705 20.32052 1.000 28.63104 252 ASN A N 1
ATOM 665 C CA . ASN A 1 86 ? 16.67402 28.80027 19.12990 1.000 30.94774 252 ASN A CA 1
ATOM 666 C C . ASN A 1 86 ? 16.32631 27.97418 17.90283 1.000 29.05922 252 ASN A C 1
ATOM 667 O O . ASN A 1 86 ? 16.10450 26.76505 17.98419 1.000 31.03819 252 ASN A O 1
ATOM 672 N N . LYS A 1 87 ? 16.29338 28.63906 16.75461 1.000 29.27250 253 LYS A N 1
ATOM 673 C CA . LYS A 1 87 ? 15.93606 27.96682 15.51384 1.000 30.24094 253 LYS A CA 1
ATOM 674 C C . LYS A 1 87 ? 16.81115 26.74173 15.28443 1.000 32.10582 253 LYS A C 1
ATOM 675 O O . LYS A 1 87 ? 18.03891 26.80041 15.40103 1.000 25.37528 253 LYS A O 1
ATOM 681 N N . GLY A 1 88 ? 16.17017 25.62289 14.95987 1.000 28.74270 254 GLY A N 1
ATOM 682 C CA . GLY A 1 88 ? 16.88373 24.39120 14.71298 1.000 31.37255 254 GLY A CA 1
ATOM 683 C C . GLY A 1 88 ? 17.10149 23.52358 15.93499 1.000 28.55761 254 GLY A C 1
ATOM 684 O O . GLY A 1 88 ? 17.56052 22.38586 15.78644 1.000 33.96610 254 GLY A O 1
ATOM 685 N N . ASP A 1 89 ? 16.79315 24.02836 17.12582 1.000 27.97277 255 ASP A N 1
ATOM 686 C CA . ASP A 1 89 ? 16.81795 23.23204 18.34461 1.000 25.84754 255 ASP A CA 1
ATOM 687 C C . ASP A 1 89 ? 15.70012 22.19348 18.34674 1.000 28.93465 255 ASP A C 1
ATOM 688 O O . ASP A 1 89 ? 14.55768 22.48563 17.98136 1.000 26.69109 255 ASP A O 1
ATOM 693 N N . ILE A 1 90 ? 16.02581 20.98750 18.79621 1.000 25.50832 256 ILE A N 1
ATOM 694 C CA . ILE A 1 90 ? 15.03921 20.02413 19.26988 1.000 25.29443 256 ILE A CA 1
ATOM 695 C C . ILE A 1 90 ? 15.14818 19.96065 20.78715 1.000 26.89543 256 ILE A C 1
ATOM 696 O O . ILE A 1 90 ? 16.21944 19.65133 21.32820 1.000 27.67971 256 ILE A O 1
ATOM 701 N N . SER A 1 91 ? 14.04409 20.24342 21.47342 1.000 29.59920 257 SER A N 1
ATOM 702 C CA . SER A 1 91 ? 14.08174 20.49108 22.90675 1.000 27.37579 257 SER A CA 1
ATOM 703 C C . SER A 1 91 ? 14.14229 19.19391 23.70787 1.000 31.67916 257 SER A C 1
ATOM 704 O O . SER A 1 91 ? 13.73091 18.12170 23.25438 1.000 22.99814 257 SER A O 1
ATOM 707 N N . SER A 1 92 ? 14.65158 19.31503 24.93743 1.000 30.77224 258 SER A N 1
ATOM 708 C CA . SER A 1 92 ? 14.35449 18.32960 25.96016 1.000 32.00087 258 SER A CA 1
ATOM 709 C C . SER A 1 92 ? 12.84161 18.28237 26.16671 1.000 30.27466 258 SER A C 1
ATOM 710 O O . SER A 1 92 ? 12.11934 19.20130 25.75629 1.000 34.25869 258 SER A O 1
ATOM 713 N N . PRO A 1 93 ? 12.33628 17.23378 26.80684 1.000 25.14973 259 PRO A N 1
ATOM 714 C CA . PRO A 1 93 ? 10.88428 17.13261 26.99819 1.000 32.76675 259 PRO A CA 1
ATOM 715 C C . PRO A 1 93 ? 10.33818 18.31453 27.79448 1.000 33.85610 259 PRO A C 1
ATOM 716 O O . PRO A 1 93 ? 10.85562 18.65986 28.85527 1.000 33.58613 259 PRO A O 1
ATOM 720 N N . ILE A 1 94 ? 9.29430 18.95015 27.25599 1.000 29.63510 260 ILE A N 1
ATOM 721 C CA . ILE A 1 94 ? 8.61877 20.08469 27.89474 1.000 31.80397 260 ILE A CA 1
ATOM 722 C C . ILE A 1 94 ? 7.28658 19.62262 28.47490 1.000 33.01787 260 ILE A C 1
ATOM 723 O O . ILE A 1 94 ? 6.44794 19.05984 27.75991 1.000 33.93779 260 ILE A O 1
ATOM 728 N N . ALA A 1 95 ? 7.07738 19.88213 29.75934 1.000 33.04409 261 ALA A N 1
ATOM 729 C CA . ALA A 1 95 ? 5.78674 19.60164 30.36894 1.000 36.27178 261 ALA A CA 1
ATOM 730 C C . ALA A 1 95 ? 4.74622 20.62909 29.92021 1.000 42.53865 261 ALA A C 1
ATOM 731 O O . ALA A 1 95 ? 5.05476 21.80179 29.67718 1.000 44.35758 261 ALA A O 1
ATOM 733 N N . SER A 1 96 ? 3.50309 20.17152 29.77895 1.000 44.54645 262 SER A N 1
ATOM 734 C CA . SER A 1 96 ? 2.39112 21.07712 29.52900 1.000 44.12144 262 SER A CA 1
ATOM 735 C C . SER A 1 96 ? 1.16270 20.53308 30.24106 1.000 44.29875 262 SER A C 1
ATOM 736 O O . SER A 1 96 ? 1.23159 19.54923 30.98327 1.000 48.56897 262 SER A O 1
ATOM 739 N N . LYS A 1 97 ? 0.02760 21.19588 30.00984 1.000 49.33884 263 LYS A N 1
ATOM 740 C CA . LYS A 1 97 ? -1.21823 20.81332 30.66359 1.000 49.33310 263 LYS A CA 1
ATOM 741 C C . LYS A 1 97 ? -1.67722 19.41690 30.27603 1.000 46.52924 263 LYS A C 1
ATOM 742 O O . LYS A 1 97 ? -2.48736 18.82738 30.99277 1.000 51.01987 263 LYS A O 1
ATOM 744 N N . GLU A 1 98 ? -1.17045 18.87474 29.16536 1.000 51.83347 264 GLU A N 1
ATOM 745 C CA . GLU A 1 98 ? -1.68036 17.64905 28.56392 1.000 45.61012 264 GLU A CA 1
ATOM 746 C C . GLU A 1 98 ? -0.71686 16.47063 28.63725 1.000 45.62227 264 GLU A C 1
ATOM 747 O O . GLU A 1 98 ? -1.15190 15.31712 28.51269 1.000 42.55095 264 GLU A O 1
ATOM 753 N N . GLY A 1 99 ? 0.56868 16.72430 28.82809 1.000 43.07257 265 GLY A N 1
ATOM 754 C CA . GLY A 1 99 ? 1.55455 15.66527 28.79809 1.000 35.06133 265 GLY A CA 1
ATOM 755 C C . GLY A 1 99 ? 2.89727 16.30052 28.54438 1.000 34.83026 265 GLY A C 1
ATOM 756 O O . GLY A 1 99 ? 3.15033 17.39335 29.05744 1.000 34.46331 265 GLY A O 1
ATOM 757 N N . PHE A 1 100 ? 3.75714 15.64989 27.76313 1.000 27.86671 266 PHE A N 1
ATOM 758 C CA . PHE A 1 100 ? 5.07917 16.17484 27.45422 1.000 29.61352 266 PHE A CA 1
ATOM 759 C C . PHE A 1 100 ? 5.24703 16.33959 25.95281 1.000 29.52661 266 PHE A C 1
ATOM 760 O O . PHE A 1 100 ? 4.67565 15.57992 25.16636 1.000 28.90992 266 PHE A O 1
ATOM 768 N N . HIS A 1 101 ? 6.05652 17.33350 25.57418 1.000 27.16984 267 HIS A N 1
ATOM 769 C CA . HIS A 1 101 ? 6.32912 17.67831 24.18251 1.000 27.47396 267 HIS A CA 1
ATOM 770 C C . HIS A 1 101 ? 7.82410 17.67549 23.91353 1.000 24.83339 267 HIS A C 1
ATOM 771 O O . HIS A 1 101 ? 8.59745 18.26536 24.67360 1.000 26.32540 267 HIS A O 1
ATOM 778 N N . ILE A 1 102 ? 8.23013 17.07406 22.80844 1.000 22.63506 268 ILE A N 1
ATOM 779 C CA . ILE A 1 102 ? 9.53718 17.36726 22.24334 1.000 24.39466 268 ILE A CA 1
ATOM 780 C C . ILE A 1 102 ? 9.29877 18.35473 21.10380 1.000 23.79690 268 ILE A C 1
ATOM 781 O O . ILE A 1 102 ? 8.53710 18.06778 20.17757 1.000 24.94378 268 ILE A O 1
ATOM 786 N N . VAL A 1 103 ? 9.89098 19.53937 21.18916 1.000 23.74667 269 VAL A N 1
ATOM 787 C CA . VAL A 1 103 ? 9.61916 20.60814 20.23047 1.000 23.70857 269 VAL A CA 1
ATOM 788 C C . VAL A 1 103 ? 10.84351 20.83743 19.35896 1.000 26.88802 269 VAL A C 1
ATOM 789 O O . VAL A 1 103 ? 11.98117 20.80450 19.84730 1.000 24.83783 269 VAL A O 1
ATOM 793 N N . LYS A 1 104 ? 10.61232 21.05323 18.05996 1.000 26.38831 270 LYS A N 1
ATOM 794 C CA . LYS A 1 104 ? 11.64300 21.55468 17.15904 1.000 23.70322 270 LYS A CA 1
ATOM 795 C C . LYS A 1 104 ? 11.25383 22.94770 16.68249 1.000 24.47563 270 LYS A C 1
ATOM 796 O O . LYS A 1 104 ? 10.14507 23.14579 16.16773 1.000 24.31157 270 LYS A O 1
ATOM 802 N N . VAL A 1 105 ? 12.16178 23.90374 16.83950 1.000 23.38048 271 VAL A N 1
ATOM 803 C CA . VAL A 1 105 ? 11.93826 25.25276 16.33348 1.000 22.51417 271 VAL A CA 1
ATOM 804 C C . VAL A 1 105 ? 12.43614 25.29024 14.89459 1.000 24.78222 271 VAL A C 1
ATOM 805 O O . VAL A 1 105 ? 13.63976 25.20176 14.63898 1.000 25.36578 271 VAL A O 1
ATOM 809 N N . THR A 1 106 ? 11.50437 25.42140 13.94979 1.000 21.22954 272 THR A N 1
ATOM 810 C CA . THR A 1 106 ? 11.85126 25.39685 12.53652 1.000 20.28859 272 THR A CA 1
ATOM 811 C C . THR A 1 106 ? 12.05607 26.78664 11.95941 1.000 20.84977 272 THR A C 1
ATOM 812 O O . THR A 1 106 ? 12.80259 26.94223 10.98717 1.000 21.30389 272 THR A O 1
ATOM 816 N N . GLU A 1 107 ? 11.40622 27.79062 12.54565 1.000 22.99221 273 GLU A N 1
ATOM 817 C CA . GLU A 1 107 ? 11.57761 29.18613 12.16745 1.000 23.71866 273 GLU A CA 1
ATOM 818 C C . GLU A 1 107 ? 11.44989 30.02080 13.43116 1.000 25.73488 273 GLU A C 1
ATOM 819 O O . GLU A 1 107 ? 10.79252 29.61217 14.39504 1.000 24.36556 273 GLU A O 1
ATOM 825 N N . LYS A 1 108 ? 12.08463 31.19096 13.42698 1.000 24.40521 274 LYS A N 1
ATOM 826 C CA . LYS A 1 108 ? 12.00062 32.06743 14.59239 1.000 22.03978 274 LYS A CA 1
ATOM 827 C C . LYS A 1 108 ? 12.21422 33.50039 14.15450 1.000 26.15276 274 LYS A C 1
ATOM 828 O O . LYS A 1 108 ? 13.20671 33.79707 13.48846 1.000 26.21516 274 LYS A O 1
ATOM 834 N N . TYR A 1 109 ? 11.30050 34.37547 14.56555 1.000 26.92985 275 TYR A N 1
ATOM 835 C CA . TYR A 1 109 ? 11.37326 35.81361 14.31616 1.000 27.13140 275 TYR A CA 1
ATOM 836 C C . TYR A 1 109 ? 11.03880 36.46778 15.64619 1.000 28.30029 275 TYR A C 1
ATOM 837 O O . TYR A 1 109 ? 9.86017 36.57539 15.98990 1.000 27.66423 275 TYR A O 1
ATOM 846 N N . ALA A 1 110 ? 12.06592 36.87803 16.39402 1.000 23.89110 276 ALA A N 1
ATOM 847 C CA . ALA A 1 110 ? 11.86430 37.36284 17.75430 1.000 32.06006 276 ALA A CA 1
ATOM 848 C C . ALA A 1 110 ? 13.01544 38.27502 18.15448 1.000 27.74717 276 ALA A C 1
ATOM 849 O O . ALA A 1 110 ? 14.16755 38.03794 17.77756 1.000 31.97429 276 ALA A O 1
ATOM 851 N N . ARG A 1 111 ? 12.68986 39.30378 18.92294 1.000 28.67078 277 ARG A N 1
ATOM 852 C CA . ARG A 1 111 ? 13.69803 40.25854 19.35673 1.000 30.35368 277 ARG A CA 1
ATOM 853 C C . ARG A 1 111 ? 14.56321 39.63156 20.44470 1.000 28.18871 277 ARG A C 1
ATOM 854 O O . ARG A 1 111 ? 14.05427 38.89243 21.29101 1.000 25.74767 277 ARG A O 1
ATOM 856 N N . PRO A 1 112 ? 15.86913 39.87680 20.43737 1.000 28.73773 278 PRO A N 1
ATOM 857 C CA . PRO A 1 112 ? 16.67775 39.47173 21.59010 1.000 36.24203 278 PRO A CA 1
ATOM 858 C C . PRO A 1 112 ? 16.25101 40.27070 22.81698 1.000 33.20470 278 PRO A C 1
ATOM 859 O O . PRO A 1 112 ? 15.86481 41.44033 22.71296 1.000 31.27106 278 PRO A O 1
ATOM 861 N N . HIS A 1 113 ? 16.27331 39.61433 23.97654 1.000 31.20693 279 HIS A N 1
ATOM 862 C CA . HIS A 1 113 ? 15.81607 40.23804 25.21293 1.000 31.09177 279 HIS A CA 1
ATOM 863 C C . HIS A 1 113 ? 16.63705 39.71417 26.37813 1.000 31.57345 279 HIS A C 1
ATOM 864 O O . HIS A 1 113 ? 16.93661 38.51780 26.44854 1.000 30.78581 279 HIS A O 1
ATOM 866 N N . ARG A 1 114 ? 16.96334 40.61397 27.29746 1.000 33.48437 280 ARG A N 1
ATOM 867 C CA . ARG A 1 114 ? 17.58760 40.24735 28.55870 1.000 32.48906 280 ARG A CA 1
ATOM 868 C C . ARG A 1 114 ? 16.64713 39.36526 29.38507 1.000 31.41990 280 ARG A C 1
ATOM 869 O O . ARG A 1 114 ? 15.44798 39.27109 29.10731 1.000 33.67546 280 ARG A O 1
ATOM 871 N N . ASP A 1 115 ? 17.20722 38.69377 30.39820 1.000 28.65948 281 ASP A N 1
ATOM 872 C CA . ASP A 1 115 ? 16.41807 38.12865 31.48866 1.000 31.07384 281 ASP A CA 1
ATOM 873 C C . ASP A 1 115 ? 16.50718 39.08228 32.67116 1.000 32.31648 281 ASP A C 1
ATOM 874 O O . ASP A 1 115 ? 17.60935 39.47484 33.06948 1.000 30.94942 281 ASP A O 1
ATOM 879 N N . ALA A 1 116 ? 15.35600 39.44898 33.22944 1.000 30.98098 282 ALA A N 1
ATOM 880 C CA . ALA A 1 116 ? 15.32512 40.39164 34.35100 1.000 37.56221 282 ALA A CA 1
ATOM 881 C C . ALA A 1 116 ? 15.56507 39.67217 35.67081 1.000 32.12505 282 ALA A C 1
ATOM 882 O O . ALA A 1 116 ? 14.85165 38.71614 35.98719 1.000 36.09521 282 ALA A O 1
ATOM 884 N N . LEU B 1 1 ? 11.84409 -3.42998 -4.48199 1.000 44.69844 167 LEU B N 1
ATOM 885 C CA . LEU B 1 1 ? 10.40924 -3.41334 -4.77021 1.000 48.36266 167 LEU B CA 1
ATOM 886 C C . LEU B 1 1 ? 9.56269 -3.47068 -3.49149 1.000 46.48155 167 LEU B C 1
ATOM 887 O O . LEU B 1 1 ? 8.51402 -2.82926 -3.42840 1.000 50.43840 167 LEU B O 1
ATOM 892 N N . PRO B 1 2 ? 9.98707 -4.24695 -2.47335 1.000 44.10303 168 PRO B N 1
ATOM 893 C CA . PRO B 1 2 ? 9.38655 -4.06775 -1.14426 1.000 43.82691 168 PRO B CA 1
ATOM 894 C C . PRO B 1 2 ? 10.15869 -3.05841 -0.30321 1.000 39.31396 168 PRO B C 1
ATOM 895 O O . PRO B 1 2 ? 9.66847 -2.60424 0.73633 1.000 41.09416 168 PRO B O 1
ATOM 899 N N . ASP B 1 3 ? 11.37216 -2.71219 -0.73617 1.000 37.59024 169 ASP B N 1
ATOM 900 C CA . ASP B 1 3 ? 12.16367 -1.70366 -0.03871 1.000 33.59977 169 ASP B CA 1
ATOM 901 C C . ASP B 1 3 ? 11.49452 -0.33349 -0.13529 1.000 29.79096 169 ASP B C 1
ATOM 902 O O . ASP B 1 3 ? 10.97973 0.04884 -1.18355 1.000 26.87772 169 ASP B O 1
ATOM 907 N N . ILE B 1 4 ? 11.49562 0.40896 0.97111 1.000 28.91590 170 ILE B N 1
ATOM 908 C CA . ILE B 1 4 ? 10.81980 1.70167 1.02383 1.000 26.17634 170 ILE B CA 1
ATOM 909 C C . ILE B 1 4 ? 11.70505 2.70860 1.74451 1.000 28.66065 170 ILE B C 1
ATOM 910 O O . ILE B 1 4 ? 12.36793 2.37594 2.73485 1.000 28.06896 170 ILE B O 1
ATOM 915 N N . SER B 1 5 ? 11.71497 3.94673 1.24900 1.000 28.02299 171 SER B N 1
ATOM 916 C CA . SER B 1 5 ? 12.28502 5.07220 1.98076 1.000 27.47270 171 SER B CA 1
ATOM 917 C C . SER B 1 5 ? 11.20743 6.12743 2.12397 1.000 28.07790 171 SER B C 1
ATOM 918 O O . SER B 1 5 ? 10.43615 6.36981 1.19117 1.000 26.84749 171 SER B O 1
ATOM 921 N N . ARG B 1 6 ? 11.14740 6.73843 3.29330 1.000 26.02581 172 ARG B N 1
ATOM 922 C CA . ARG B 1 6 ? 10.32379 7.91494 3.50379 1.000 23.01913 172 ARG B CA 1
ATOM 923 C C . ARG B 1 6 ? 11.20281 9.14625 3.31190 1.000 26.79278 172 ARG B C 1
ATOM 924 O O . ARG B 1 6 ? 12.29969 9.22047 3.88447 1.000 24.44391 172 ARG B O 1
ATOM 932 N N . VAL B 1 7 ? 10.73485 10.10703 2.50237 1.000 24.96351 173 VAL B N 1
ATOM 933 C CA . VAL B 1 7 ? 11.54000 11.28725 2.20305 1.000 25.52730 173 VAL B CA 1
ATOM 934 C C . VAL B 1 7 ? 10.70363 12.56082 2.28447 1.000 23.66346 173 VAL B C 1
ATOM 935 O O . VAL B 1 7 ? 9.49328 12.57251 2.03810 1.000 21.83944 173 VAL B O 1
ATOM 939 N N . SER B 1 8 ? 11.36690 13.63551 2.66202 1.000 27.52618 174 SER B N 1
ATOM 940 C CA . SER B 1 8 ? 10.85998 14.97285 2.45859 1.000 23.69213 174 SER B CA 1
ATOM 941 C C . SER B 1 8 ? 11.69414 15.62549 1.36270 1.000 23.93467 174 SER B C 1
ATOM 942 O O . SER B 1 8 ? 12.82227 15.20608 1.09878 1.000 24.36822 174 SER B O 1
ATOM 945 N N . HIS B 1 9 ? 11.15930 16.65966 0.71298 1.000 23.10624 175 HIS B N 1
ATOM 946 C CA . HIS B 1 9 ? 12.03067 17.36199 -0.21617 1.000 22.39107 175 HIS B CA 1
ATOM 947 C C . HIS B 1 9 ? 11.69885 18.85448 -0.25836 1.000 21.95166 175 HIS B C 1
ATOM 948 O O . HIS B 1 9 ? 10.63217 19.29765 0.18034 1.000 21.17568 175 HIS B O 1
ATOM 955 N N . ILE B 1 10 ? 12.68984 19.62159 -0.69924 1.000 20.69567 176 ILE B N 1
ATOM 956 C CA . ILE B 1 10 ? 12.49955 20.96525 -1.24643 1.000 22.91793 176 ILE B CA 1
ATOM 957 C C . ILE B 1 10 ? 12.55883 20.82063 -2.76113 1.000 22.57366 176 ILE B C 1
ATOM 958 O O . ILE B 1 10 ? 13.58764 20.40069 -3.30574 1.000 25.52666 176 ILE B O 1
ATOM 963 N N . PHE B 1 11 ? 11.47383 21.16525 -3.44224 1.000 21.29445 177 PHE B N 1
ATOM 964 C CA . PHE B 1 11 ? 11.35490 20.97441 -4.88495 1.000 24.44450 177 PHE B CA 1
ATOM 965 C C . PHE B 1 11 ? 11.59618 22.28549 -5.62709 1.000 23.52052 177 PHE B C 1
ATOM 966 O O . PHE B 1 11 ? 10.98296 23.30604 -5.29924 1.000 22.61442 177 PHE B O 1
ATOM 974 N N . PHE B 1 12 ? 12.45257 22.24244 -6.64842 1.000 23.70219 178 PHE B N 1
ATOM 975 C CA . PHE B 1 12 ? 12.74219 23.39528 -7.50746 1.000 27.02755 178 PHE B CA 1
ATOM 976 C C . PHE B 1 12 ? 12.28072 23.07697 -8.92257 1.000 28.26798 178 PHE B C 1
ATOM 977 O O . PHE B 1 12 ? 12.97209 22.38425 -9.67710 1.000 27.73248 178 PHE B O 1
ATOM 985 N N . SER B 1 13 ? 11.09974 23.56994 -9.27127 1.000 30.35240 179 SER B N 1
ATOM 986 C CA . SER B 1 13 ? 10.60636 23.42235 -10.62623 1.000 33.08239 179 SER B CA 1
ATOM 987 C C . SER B 1 13 ? 11.42659 24.27543 -11.58089 1.000 34.67187 179 SER B C 1
ATOM 988 O O . SER B 1 13 ? 11.86916 25.37499 -11.24525 1.000 36.66916 179 SER B O 1
ATOM 991 N N . THR B 1 14 ? 11.62284 23.76033 -12.78579 1.000 37.26451 180 THR B N 1
ATOM 992 C CA . THR B 1 14 ? 12.31838 24.50879 -13.81764 1.000 43.19007 180 THR B CA 1
ATOM 993 C C . THR B 1 14 ? 11.39110 25.06058 -14.89312 1.000 49.79240 180 THR B C 1
ATOM 994 O O . THR B 1 14 ? 11.85224 25.82244 -15.75240 1.000 47.08771 180 THR B O 1
ATOM 998 N N . LYS B 1 15 ? 10.10437 24.71370 -14.85970 1.000 51.65582 181 LYS B N 1
ATOM 999 C CA . LYS B 1 15 ? 9.15619 25.25384 -15.82326 1.000 49.30929 181 LYS B CA 1
ATOM 1000 C C . LYS B 1 15 ? 9.13717 26.77259 -15.74653 1.000 51.77718 181 LYS B C 1
ATOM 1001 O O . LYS B 1 15 ? 9.01012 27.34703 -14.66164 1.000 56.04857 181 LYS B O 1
ATOM 1003 N 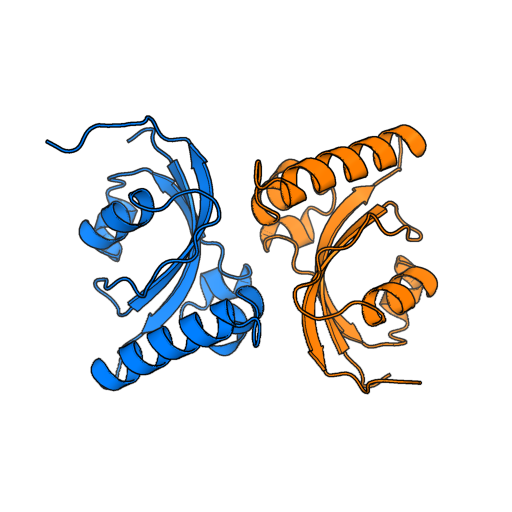N . ASP B 1 16 ? 9.27812 27.41782 -16.90870 1.000 57.82654 182 ASP B N 1
ATOM 1004 C CA . ASP B 1 16 ? 9.24439 28.87281 -17.06808 1.000 57.21287 182 ASP B CA 1
ATOM 1005 C C . ASP B 1 16 ? 10.45851 29.57774 -16.45993 1.000 57.41766 182 ASP B C 1
ATOM 1006 O O . ASP B 1 16 ? 10.42292 30.79558 -16.24196 1.000 57.97549 182 ASP B O 1
ATOM 1008 N N . LYS B 1 17 ? 11.54731 28.85206 -16.19606 1.000 56.33670 183 LYS B N 1
ATOM 1009 C CA . LYS B 1 17 ? 12.75711 29.43618 -15.62902 1.000 51.23777 183 LYS B CA 1
ATOM 1010 C C . LYS B 1 17 ? 13.97131 28.88027 -16.36480 1.000 47.44771 183 LYS B C 1
ATOM 1011 O O . LYS B 1 17 ? 13.85101 28.02204 -17.24629 1.000 46.48526 183 LYS B O 1
ATOM 1013 N N . LYS B 1 18 ? 15.15116 29.38147 -15.99292 1.000 44.25238 184 LYS B N 1
ATOM 1014 C CA . LYS B 1 18 ? 16.41759 28.90504 -16.53402 1.000 46.38363 184 LYS B CA 1
ATOM 1015 C C . LYS B 1 18 ? 16.96764 27.80471 -15.63601 1.000 45.15925 184 LYS B C 1
ATOM 1016 O O . LYS B 1 18 ? 17.06995 27.98433 -14.41989 1.000 42.26659 184 LYS B O 1
ATOM 1018 N N . ARG B 1 19 ? 17.32279 26.67098 -16.24512 1.000 41.54697 185 ARG B N 1
ATOM 1019 C CA . ARG B 1 19 ? 17.73834 25.49897 -15.47620 1.000 45.79640 185 ARG B CA 1
ATOM 1020 C C . ARG B 1 19 ? 18.94743 25.79435 -14.59563 1.000 44.98409 185 ARG B C 1
ATOM 1021 O O . ARG B 1 19 ? 18.99092 25.38482 -13.42877 1.000 36.92104 185 ARG B O 1
ATOM 1029 N N . SER B 1 20 ? 19.94709 26.48771 -15.13603 1.000 44.74413 186 SER B N 1
ATOM 1030 C CA . SER B 1 20 ? 21.12036 26.80343 -14.33015 1.000 45.41193 186 SER B CA 1
ATOM 1031 C C . SER B 1 20 ? 20.78736 27.80170 -13.23271 1.000 45.10727 186 SER B C 1
ATOM 1032 O O . SER B 1 20 ? 21.44016 27.80955 -12.18394 1.000 44.60594 186 SER B O 1
ATOM 1035 N N . ASP B 1 21 ? 19.79379 28.66212 -13.45021 1.000 44.65840 187 ASP B N 1
ATOM 1036 C CA . ASP B 1 21 ? 19.44464 29.60934 -12.40152 1.000 44.42538 187 ASP B CA 1
ATOM 1037 C C . ASP B 1 21 ? 18.69457 28.91842 -11.27471 1.000 42.45509 187 ASP B C 1
ATOM 1038 O O . ASP B 1 21 ? 18.84699 29.27981 -10.10372 1.000 42.18167 187 ASP B O 1
ATOM 1043 N N . VAL B 1 22 ? 17.87392 27.92790 -11.61105 1.000 41.05412 188 VAL B N 1
ATOM 1044 C CA . VAL B 1 22 ? 17.18974 27.15082 -10.58502 1.000 43.07777 188 VAL B CA 1
ATOM 1045 C C . VAL B 1 22 ? 18.19875 26.34460 -9.78155 1.000 34.44708 188 VAL B C 1
ATOM 1046 O O . VAL B 1 22 ? 18.21477 26.39536 -8.55101 1.000 33.80662 188 VAL B O 1
ATOM 1050 N N . LEU B 1 23 ? 19.05240 25.58423 -10.46976 1.000 35.00157 189 LEU B N 1
ATOM 1051 C CA . LEU B 1 23 ? 20.05278 24.78423 -9.77426 1.000 36.92169 189 LEU B CA 1
ATOM 1052 C C . LEU B 1 23 ? 20.93078 25.64877 -8.88018 1.000 36.49643 189 LEU B C 1
ATOM 1053 O O . LEU B 1 23 ? 21.22868 25.27365 -7.74131 1.000 33.15809 189 LEU B O 1
ATOM 1058 N N . ASP B 1 24 ? 21.35190 26.81624 -9.36858 1.000 37.46930 190 ASP B N 1
ATOM 1059 C CA . ASP B 1 24 ? 22.16309 27.68433 -8.52058 1.000 37.94677 190 ASP B CA 1
ATOM 1060 C C . ASP B 1 24 ? 21.38479 28.10355 -7.28001 1.000 33.67689 190 ASP B C 1
ATOM 1061 O O . ASP B 1 24 ? 21.94239 28.17029 -6.17813 1.000 30.99723 190 ASP B O 1
ATOM 1066 N N . GLN B 1 25 ? 20.07703 28.33691 -7.42880 1.000 33.01282 191 GLN B N 1
ATOM 1067 C CA . GLN B 1 25 ? 19.25875 28.66790 -6.26602 1.000 37.08330 191 GLN B CA 1
ATOM 1068 C C . GLN B 1 25 ? 19.18915 27.49171 -5.30134 1.000 33.68407 191 GLN B C 1
ATOM 1069 O O . GLN B 1 25 ? 19.30186 27.67134 -4.08163 1.000 33.65797 191 GLN B O 1
ATOM 1075 N N . ALA B 1 26 ? 19.01732 26.27940 -5.83598 1.000 32.13284 192 ALA B N 1
ATOM 1076 C CA . ALA B 1 26 ? 19.01894 25.08408 -4.99718 1.000 32.62364 192 ALA B CA 1
ATOM 1077 C C . ALA B 1 26 ? 20.32440 24.96113 -4.22853 1.000 25.76796 192 ALA B C 1
ATOM 1078 O O . ALA B 1 26 ? 20.32552 24.72549 -3.01599 1.000 29.29095 192 ALA B O 1
ATOM 1080 N N . LYS B 1 27 ? 21.45073 25.12205 -4.92428 1.000 29.67219 193 LYS B N 1
ATOM 1081 C CA . LYS B 1 27 ? 22.75280 25.01629 -4.27066 1.000 33.77576 193 LYS B CA 1
ATOM 1082 C C . LYS B 1 27 ? 22.93368 26.09991 -3.21100 1.000 33.63440 193 LYS B C 1
ATOM 1083 O O . LYS B 1 27 ? 23.55832 25.86247 -2.17060 1.000 30.98823 193 LYS B O 1
ATOM 1089 N N . ASN B 1 28 ? 22.40865 27.30219 -3.46150 1.000 31.39883 194 ASN B N 1
ATOM 1090 C CA . ASN B 1 28 ? 22.54029 28.36710 -2.46694 1.000 31.48827 194 ASN B CA 1
ATOM 1091 C C . ASN B 1 28 ? 21.70742 28.06427 -1.23256 1.000 30.28305 194 ASN B C 1
ATOM 1092 O O . ASN B 1 28 ? 22.16681 28.24771 -0.09663 1.000 31.59140 194 ASN B O 1
ATOM 1097 N N . ILE B 1 29 ? 20.47903 27.59075 -1.43598 1.000 28.89993 195 ILE B N 1
ATOM 1098 C CA . ILE B 1 29 ? 19.63769 27.22703 -0.30628 1.000 28.86064 195 ILE B CA 1
ATOM 1099 C C . ILE B 1 29 ? 20.27161 26.08701 0.47780 1.000 27.38085 195 ILE B C 1
ATOM 1100 O O . ILE B 1 29 ? 20.31460 26.11365 1.71176 1.000 28.06383 195 ILE B O 1
ATOM 1105 N N . LEU B 1 30 ? 20.80417 25.08623 -0.22484 1.000 28.18216 196 LEU B N 1
ATOM 1106 C CA . LEU B 1 30 ? 21.46253 23.98445 0.46665 1.000 28.26157 196 LEU B CA 1
ATOM 1107 C C . LEU B 1 30 ? 22.66642 24.47992 1.25199 1.000 30.15005 196 LEU B C 1
ATOM 1108 O O . LEU B 1 30 ? 22.93555 24.00351 2.35943 1.000 29.63585 196 LEU B O 1
ATOM 1113 N N . SER B 1 31 ? 23.40804 25.43519 0.69056 1.000 30.91095 197 SER B N 1
ATOM 1114 C CA . SER B 1 31 ? 24.57287 25.96181 1.39577 1.000 29.14000 197 SER B CA 1
ATOM 1115 C C . SER B 1 31 ? 24.16370 26.61384 2.70659 1.000 31.99067 197 SER B C 1
ATOM 1116 O O . SER B 1 31 ? 24.87220 26.50054 3.71404 1.000 32.11735 197 SER B O 1
ATOM 1119 N N . GLN B 1 32 ? 23.00713 27.28918 2.70744 1.000 31.25203 198 GLN B N 1
ATOM 1120 C CA . GLN B 1 32 ? 22.49146 27.95217 3.90142 1.000 31.44699 198 GLN B CA 1
ATOM 1121 C C . GLN B 1 32 ? 21.94413 26.95083 4.91282 1.000 31.20075 198 GLN B C 1
ATOM 1122 O O . GLN B 1 32 ? 22.03920 27.17159 6.12524 1.000 30.24469 198 GLN B O 1
ATOM 1128 N N . ILE B 1 33 ? 21.32810 25.86954 4.43815 1.000 29.12114 199 ILE B N 1
ATOM 1129 C CA . ILE B 1 33 ? 20.93972 24.78803 5.33947 1.000 25.66317 199 ILE B CA 1
ATOM 1130 C C . ILE B 1 33 ? 22.18250 24.19796 5.99689 1.000 30.50246 199 ILE B C 1
ATOM 1131 O O . ILE B 1 33 ? 22.27862 24.10735 7.22758 1.000 29.48116 199 ILE B O 1
ATOM 1136 N N . ARG B 1 34 ? 23.17081 23.82746 5.17713 1.000 30.41126 200 ARG B N 1
ATOM 1137 C CA . ARG B 1 34 ? 24.38547 23.20768 5.69306 1.000 32.61439 200 ARG B CA 1
ATOM 1138 C C . ARG B 1 34 ? 25.08841 24.09790 6.71006 1.000 34.79285 200 ARG B C 1
ATOM 1139 O O . ARG B 1 34 ? 25.67678 23.59255 7.66988 1.000 33.46944 200 ARG B O 1
ATOM 1147 N N . SER B 1 35 ? 25.04288 25.41289 6.52835 1.000 33.05469 201 SER B N 1
ATOM 1148 C CA . SER B 1 35 ? 25.67226 26.30947 7.49015 1.000 34.60495 201 SER B CA 1
ATOM 1149 C C . SER B 1 35 ? 24.74381 26.67040 8.63988 1.000 41.17729 201 SER B C 1
ATOM 1150 O O . SER B 1 35 ? 25.12155 27.48716 9.49292 1.000 35.34231 201 SER B O 1
ATOM 1153 N N . LYS B 1 36 ? 23.54726 26.07305 8.68214 1.000 37.00360 202 LYS B N 1
ATOM 1154 C CA . LYS B 1 36 ? 22.55067 26.29648 9.73229 1.000 35.37332 202 LYS B CA 1
ATOM 1155 C C . LYS B 1 36 ? 22.09832 27.75293 9.82652 1.000 36.91197 202 LYS B C 1
ATOM 1156 O O . LYS B 1 36 ? 21.61286 28.19128 10.87388 1.000 37.67266 202 LYS B O 1
ATOM 1162 N N . LYS B 1 37 ? 22.22036 28.51951 8.74385 1.000 33.34207 203 LYS B N 1
ATOM 1163 C CA . LYS B 1 37 ? 21.57999 29.82829 8.71553 1.000 34.20671 203 LYS B CA 1
ATOM 1164 C C . LYS B 1 37 ? 20.06311 29.71493 8.56601 1.000 30.20826 203 LYS B C 1
ATOM 1165 O O . LYS B 1 37 ? 19.33983 30.62635 8.98302 1.000 27.93210 203 LYS B O 1
ATOM 1171 N N . ILE B 1 38 ? 19.56488 28.60901 7.99859 1.000 30.68165 204 ILE B N 1
ATOM 1172 C CA . ILE B 1 38 ? 18.13465 28.32319 7.89937 1.000 22.98404 204 ILE B CA 1
ATOM 1173 C C . ILE B 1 38 ? 17.94964 26.82958 8.14099 1.000 27.14707 204 ILE B C 1
ATOM 1174 O O . ILE B 1 38 ? 18.87231 26.03746 7.94967 1.000 25.62682 204 ILE B O 1
ATOM 1179 N N . THR B 1 39 ? 16.74978 26.44306 8.57409 1.000 22.34515 205 THR B N 1
ATOM 1180 C CA . THR B 1 39 ? 16.47662 25.02018 8.72968 1.000 24.57193 205 THR B CA 1
ATOM 1181 C C . THR B 1 39 ? 15.96245 24.46295 7.41284 1.000 26.37665 205 THR B C 1
ATOM 1182 O O . THR B 1 39 ? 15.49597 25.20176 6.53783 1.000 21.90120 205 THR B O 1
ATOM 1186 N N . PHE B 1 40 ? 16.05938 23.13568 7.28380 1.000 21.65598 206 PHE B N 1
ATOM 1187 C CA . PHE B 1 40 ? 15.45282 22.44432 6.15686 1.000 24.06528 206 PHE B CA 1
ATOM 1188 C C . PHE B 1 40 ? 13.97545 22.79601 6.04069 1.000 23.17027 206 PHE B C 1
ATOM 1189 O O . PHE B 1 40 ? 13.47870 23.10214 4.95346 1.000 22.64687 206 PHE B O 1
ATOM 1197 N N . GLU B 1 41 ? 13.26711 22.77577 7.16969 1.000 21.41718 207 GLU B N 1
ATOM 1198 C CA . GLU B 1 41 ? 11.83042 23.03508 7.17749 1.000 23.52743 207 GLU B CA 1
ATOM 1199 C C . GLU B 1 41 ? 11.51640 24.47784 6.79392 1.000 22.59553 207 GLU B C 1
ATOM 1200 O O . GLU B 1 41 ? 10.49984 24.74622 6.14852 1.000 20.51055 207 GLU B O 1
ATOM 1206 N N . GLU B 1 42 ? 12.35262 25.41890 7.22615 1.000 21.09918 208 GLU B N 1
ATOM 1207 C CA . GLU B 1 42 ? 12.20379 26.80415 6.78687 1.000 22.72639 208 GLU B CA 1
ATOM 1208 C C . GLU B 1 42 ? 12.37206 26.91469 5.27224 1.000 23.05268 208 GLU B C 1
ATOM 1209 O O . GLU B 1 42 ? 11.59585 27.60233 4.59065 1.000 23.21582 208 GLU B O 1
ATOM 1215 N N . ALA B 1 43 ? 13.39615 26.25223 4.72789 1.000 20.28683 209 ALA B N 1
ATOM 1216 C CA . ALA B 1 43 ? 13.61318 26.27712 3.28133 1.000 22.24826 209 ALA B CA 1
ATOM 1217 C C . ALA B 1 43 ? 12.45136 25.63519 2.53333 1.000 21.87805 209 ALA B C 1
ATOM 1218 O O . ALA B 1 43 ? 12.10228 26.05534 1.42346 1.000 24.63014 209 ALA B O 1
ATOM 1220 N N . VAL B 1 44 ? 11.87021 24.58146 3.09907 1.000 22.58231 210 VAL B N 1
ATOM 1221 C CA . VAL B 1 44 ? 10.68896 23.99185 2.48415 1.000 22.87847 210 VAL B CA 1
ATOM 1222 C C . VAL B 1 44 ? 9.59629 25.03864 2.36475 1.000 24.70339 210 VAL B C 1
ATOM 1223 O O . VAL B 1 44 ? 9.04142 25.26993 1.28172 1.000 22.25904 210 VAL B O 1
ATOM 1227 N N . ARG B 1 45 ? 9.24844 25.67009 3.48560 1.000 22.42415 211 ARG B N 1
ATOM 1228 C CA . ARG B 1 45 ? 8.08969 26.55220 3.46270 1.000 26.28455 211 ARG B CA 1
ATOM 1229 C C . ARG B 1 45 ? 8.33701 27.72264 2.51717 1.000 25.90873 211 ARG B C 1
ATOM 1230 O O . ARG B 1 45 ? 7.45411 28.10859 1.74209 1.000 23.55663 211 ARG B O 1
ATOM 1238 N N . LYS B 1 46 ? 9.56080 28.24144 2.51134 1.000 21.46679 212 LYS B N 1
ATOM 1239 C CA . LYS B 1 46 ? 9.83392 29.45854 1.75975 1.000 24.82154 212 LYS B CA 1
ATOM 1240 C C . LYS B 1 46 ? 10.08239 29.17734 0.28505 1.000 28.00841 212 LYS B C 1
ATOM 1241 O O . LYS B 1 46 ? 9.61539 29.92979 -0.57061 1.000 30.00644 212 LYS B O 1
ATOM 1247 N N . TYR B 1 47 ? 10.80426 28.10490 -0.04138 1.000 25.13033 213 TYR B N 1
ATOM 1248 C CA . TYR B 1 47 ? 11.35126 27.95490 -1.38519 1.000 25.32060 213 TYR B CA 1
ATOM 1249 C C . TYR B 1 47 ? 10.84282 26.76051 -2.17820 1.000 26.95795 213 TYR B C 1
ATOM 1250 O O . TYR B 1 47 ? 11.03291 26.74432 -3.39755 1.000 24.64881 213 TYR B O 1
ATOM 1259 N N . SER B 1 48 ? 10.22063 25.76784 -1.55053 1.000 26.67581 214 SER B N 1
ATOM 1260 C CA . SER B 1 48 ? 9.76056 24.62221 -2.33162 1.000 26.36148 214 SER B CA 1
ATOM 1261 C C . SER B 1 48 ? 8.61781 25.01569 -3.26348 1.000 26.20027 214 SER B C 1
ATOM 1262 O O . SER B 1 48 ? 7.67929 25.71025 -2.86392 1.000 28.40236 214 SER B O 1
ATOM 1265 N N . ASN B 1 49 ? 8.68459 24.55168 -4.51215 1.000 23.92928 215 ASN B N 1
ATOM 1266 C CA . ASN B 1 49 ? 7.56331 24.73852 -5.43063 1.000 25.75758 215 ASN B CA 1
ATOM 1267 C C . ASN B 1 49 ? 6.53655 23.61729 -5.34809 1.000 28.18735 215 ASN B C 1
ATOM 1268 O O . ASN B 1 49 ? 5.51876 23.67531 -6.04740 1.000 25.45981 215 ASN B O 1
ATOM 1273 N N . ASP B 1 50 ? 6.78346 22.58924 -4.53829 1.000 24.00782 216 ASP B N 1
ATOM 1274 C CA . ASP B 1 50 ? 5.80015 21.52234 -4.33835 1.000 30.35854 216 ASP B CA 1
ATOM 1275 C C . ASP B 1 50 ? 4.90068 21.97442 -3.20022 1.000 28.96568 216 ASP B C 1
ATOM 1276 O O . ASP B 1 50 ? 5.16804 21.71964 -2.02296 1.000 22.50423 216 ASP B O 1
ATOM 1281 N N . GLU B 1 51 ? 3.80534 22.63476 -3.56732 1.000 23.59163 217 GLU B N 1
ATOM 1282 C CA . GLU B 1 51 ? 2.92796 23.21615 -2.55620 1.000 26.96000 217 GLU B CA 1
ATOM 1283 C C . GLU B 1 51 ? 2.26983 22.13678 -1.71133 1.000 30.05286 217 GLU B C 1
ATOM 1284 O O . GLU B 1 51 ? 1.94717 22.37149 -0.53935 1.000 26.66196 217 GLU B O 1
ATOM 1290 N N . SER B 1 52 ? 2.10433 20.93627 -2.26713 1.000 24.88743 218 SER B N 1
ATOM 1291 C CA . SER B 1 52 ? 1.44338 19.87854 -1.51145 1.000 24.02025 218 SER B CA 1
ATOM 1292 C C . SER B 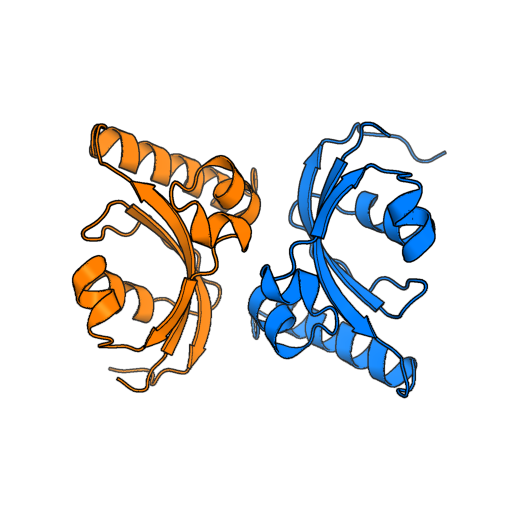1 52 ? 2.32049 19.37823 -0.36295 1.000 28.16259 218 SER B C 1
ATOM 1293 O O . SER B 1 52 ? 1.87966 19.33304 0.79150 1.000 26.58550 218 SER B O 1
ATOM 1296 N N . SER B 1 53 ? 3.56450 18.98247 -0.65408 1.000 23.72751 219 SER B N 1
ATOM 1297 C CA . SER B 1 53 ? 4.41731 18.48592 0.41986 1.000 26.20064 219 SER B CA 1
ATOM 1298 C C . SER B 1 53 ? 4.87378 19.60884 1.34175 1.000 22.86528 219 SER B C 1
ATOM 1299 O O . SER B 1 53 ? 5.15015 19.35986 2.52102 1.000 28.50105 219 SER B O 1
ATOM 1302 N N . LYS B 1 54 ? 4.94415 20.84531 0.83084 1.000 25.94563 220 LYS B N 1
ATOM 1303 C CA . LYS B 1 54 ? 5.41194 21.97350 1.63770 1.000 25.09310 220 LYS B CA 1
ATOM 1304 C C . LYS B 1 54 ? 4.58349 22.11742 2.90334 1.000 29.16005 220 LYS B C 1
ATOM 1305 O O . LYS B 1 54 ? 5.11228 22.44635 3.97125 1.000 26.39189 220 LYS B O 1
ATOM 1311 N N . ALA B 1 55 ? 3.28772 21.82351 2.81430 1.000 25.42327 221 ALA B N 1
ATOM 1312 C CA . ALA B 1 55 ? 2.40914 21.90787 3.97044 1.000 27.52481 221 ALA B CA 1
ATOM 1313 C C . ALA B 1 55 ? 2.59522 20.75999 4.96541 1.000 32.53240 221 ALA B C 1
ATOM 1314 O O . ALA B 1 55 ? 1.88197 20.72492 5.97714 1.000 34.83753 221 ALA B O 1
ATOM 1316 N N . LYS B 1 56 ? 3.50005 19.82136 4.69874 1.000 25.33263 222 LYS B N 1
ATOM 1317 C CA . LYS B 1 56 ? 3.89482 18.78990 5.65058 1.000 28.16738 222 LYS B CA 1
ATOM 1318 C C . LYS B 1 56 ? 5.39489 18.86509 5.90005 1.000 27.04090 222 LYS B C 1
ATOM 1319 O O . LYS B 1 56 ? 6.05111 17.84088 6.08708 1.000 26.04969 222 LYS B O 1
ATOM 1325 N N . ASN B 1 57 ? 5.94386 20.08065 5.86887 1.000 27.44663 223 ASN B N 1
ATOM 1326 C CA . ASN B 1 57 ? 7.38660 20.29668 5.97634 1.000 27.90753 223 ASN B CA 1
ATOM 1327 C C . ASN B 1 57 ? 8.14789 19.37946 5.01752 1.000 23.35741 223 ASN B C 1
ATOM 1328 O O . ASN B 1 57 ? 9.20684 18.83701 5.34738 1.000 25.62799 223 ASN B O 1
ATOM 1333 N N . GLY B 1 58 ? 7.59020 19.21048 3.81339 1.000 21.00030 224 GLY B N 1
ATOM 1334 C CA . GLY B 1 58 ? 8.26258 18.56812 2.70888 1.000 23.33766 224 GLY B CA 1
ATOM 1335 C C . GLY B 1 58 ? 7.97865 17.09083 2.52872 1.000 21.47409 224 GLY B C 1
ATOM 1336 O O . GLY B 1 58 ? 8.45400 16.51619 1.54795 1.000 23.02530 224 GLY B O 1
ATOM 1337 N N . ASP B 1 59 ? 7.17655 16.48026 3.40373 1.000 22.38581 225 ASP B N 1
ATOM 1338 C CA . ASP B 1 59 ? 7.04937 15.01880 3.46713 1.000 22.65831 225 ASP B CA 1
ATOM 1339 C C . ASP B 1 59 ? 6.33719 14.47644 2.22760 1.000 27.06981 225 ASP B C 1
ATOM 1340 O O . ASP B 1 59 ? 5.21292 14.88335 1.90669 1.000 29.69230 225 ASP B O 1
ATOM 1345 N N . LEU B 1 60 ? 6.99504 13.56906 1.52250 1.000 23.60322 226 LEU B N 1
ATOM 1346 C CA . LEU B 1 60 ? 6.37355 12.89532 0.39266 1.000 27.90877 226 LEU B CA 1
ATOM 1347 C C . LEU B 1 60 ? 5.71532 11.57748 0.77776 1.000 28.70217 226 LEU B C 1
ATOM 1348 O O . LEU B 1 60 ? 4.96900 11.01474 -0.03068 1.000 29.03767 226 LEU B O 1
ATOM 1353 N N . GLY B 1 61 ? 5.97532 11.07145 1.97206 1.000 25.29320 227 GLY B N 1
ATOM 1354 C CA . GLY B 1 61 ? 5.52361 9.74207 2.32641 1.000 27.02996 227 GLY B CA 1
ATOM 1355 C C . GLY B 1 61 ? 6.51088 8.67125 1.89635 1.000 25.62859 227 GLY B C 1
ATOM 1356 O O . GLY B 1 61 ? 7.68089 8.93088 1.59091 1.000 25.32812 227 GLY B O 1
ATOM 1357 N N . PHE B 1 62 ? 6.01912 7.43705 1.86002 1.000 27.33163 228 PHE B N 1
ATOM 1358 C CA . PHE B 1 62 ? 6.87980 6.28477 1.62097 1.000 26.47302 228 PHE B CA 1
ATOM 1359 C C . PHE B 1 62 ? 6.99624 6.03302 0.12624 1.000 29.72257 228 PHE B C 1
ATOM 1360 O O . PHE B 1 62 ? 5.98917 5.85352 -0.56246 1.000 27.25739 228 PHE B O 1
ATOM 1368 N N . LEU B 1 63 ? 8.22053 6.03915 -0.37269 1.000 27.87833 229 LEU B N 1
ATOM 1369 C CA . LEU B 1 63 ? 8.50010 5.64968 -1.74520 1.000 28.28038 229 LEU B CA 1
ATOM 1370 C C . LEU B 1 63 ? 9.00027 4.21189 -1.74526 1.000 30.77004 229 LEU B C 1
ATOM 1371 O O . LEU B 1 63 ? 9.94263 3.88777 -1.01806 1.000 26.84230 229 LEU B O 1
ATOM 1376 N N . SER B 1 64 ? 8.37356 3.34459 -2.54082 1.000 28.01100 230 SER B N 1
ATOM 1377 C CA . SER B 1 64 ? 8.90111 1.99458 -2.67771 1.000 34.54392 230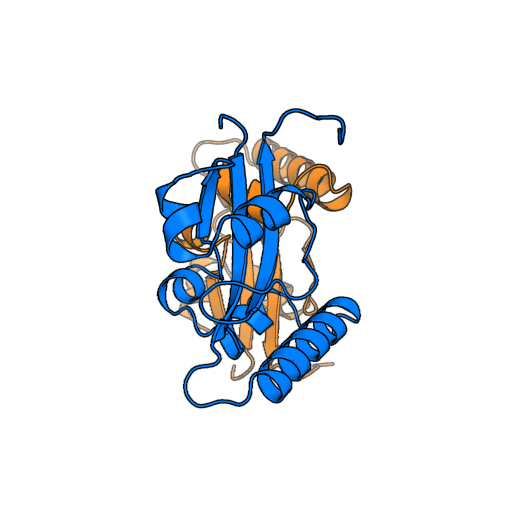 SER B CA 1
ATOM 1378 C C . SER B 1 64 ? 9.83035 1.95913 -3.87481 1.000 31.86202 230 SER B C 1
ATOM 1379 O O . SER B 1 64 ? 9.61104 2.66626 -4.86158 1.000 32.63429 230 SER B O 1
ATOM 1382 N N . ARG B 1 65 ? 10.89403 1.17138 -3.77066 1.000 33.13178 231 ARG B N 1
ATOM 1383 C CA . ARG B 1 65 ? 11.75441 0.99425 -4.92840 1.000 36.67070 231 ARG B CA 1
ATOM 1384 C C . ARG B 1 65 ? 10.92517 0.41700 -6.06811 1.000 41.46457 231 ARG B C 1
ATOM 1385 O O . ARG B 1 65 ? 9.99746 -0.36420 -5.84589 1.000 42.88894 231 ARG B O 1
ATOM 1393 N N . GLY B 1 66 ? 11.20948 0.85328 -7.28528 1.000 39.83614 232 GLY B N 1
ATOM 1394 C CA . GLY B 1 66 ? 10.44450 0.35262 -8.41133 1.000 50.21731 232 GLY B CA 1
ATOM 1395 C C . GLY B 1 66 ? 8.93904 0.57834 -8.36557 1.000 50.76043 232 GLY B C 1
ATOM 1396 O O . GLY B 1 66 ? 8.20004 -0.10256 -9.08249 1.000 50.70476 232 GLY B O 1
ATOM 1397 N N . ASP B 1 67 ? 8.45879 1.50534 -7.53056 1.000 47.58828 233 ASP B N 1
ATOM 1398 C CA . ASP B 1 67 ? 7.08683 1.98786 -7.67493 1.000 45.34648 233 ASP B CA 1
ATOM 1399 C C . ASP B 1 67 ? 6.93573 2.66258 -9.02670 1.000 40.75355 233 ASP B C 1
ATOM 1400 O O . ASP B 1 67 ? 7.66389 3.61050 -9.33474 1.000 40.46068 233 ASP B O 1
ATOM 1405 N N . GLN B 1 68 ? 5.98162 2.18120 -9.82710 1.000 44.94462 234 GLN B N 1
ATOM 1406 C CA . GLN B 1 68 ? 5.90101 2.61242 -11.21951 1.000 40.46917 234 GLN B CA 1
ATOM 1407 C C . GLN B 1 68 ? 5.45075 4.05793 -11.34385 1.000 37.72415 234 GLN B C 1
ATOM 1408 O O . GLN B 1 68 ? 5.91763 4.76902 -12.23956 1.000 35.73734 234 GLN B O 1
ATOM 1414 N N . ASN B 1 69 ? 4.53950 4.50229 -10.47477 1.000 39.11017 235 ASN B N 1
ATOM 1415 C CA . ASN B 1 69 ? 4.05227 5.87547 -10.55547 1.000 42.59483 235 ASN B CA 1
ATOM 1416 C C . ASN B 1 69 ? 5.17705 6.86778 -10.29687 1.000 33.21973 235 ASN B C 1
ATOM 1417 O O . ASN B 1 69 ? 5.38613 7.80395 -11.07292 1.000 31.45035 235 ASN B O 1
ATOM 1422 N N . ALA B 1 70 ? 5.92555 6.66644 -9.21560 1.000 34.86383 236 ALA B N 1
ATOM 1423 C CA . ALA B 1 70 ? 7.01410 7.58161 -8.89932 1.000 32.92130 236 ALA B CA 1
ATOM 1424 C C . ALA B 1 70 ? 8.06514 7.58657 -9.99825 1.000 32.02093 236 ALA B C 1
ATOM 1425 O O . ALA B 1 70 ? 8.61626 8.64213 -10.33762 1.000 31.75144 236 ALA B O 1
ATOM 1427 N N . GLN B 1 71 ? 8.36095 6.41176 -10.55727 1.000 29.64316 237 GLN B N 1
ATOM 1428 C CA . GLN B 1 71 ? 9.30005 6.32244 -11.67205 1.000 33.39848 237 GLN B CA 1
ATOM 1429 C C . GLN B 1 71 ? 8.80494 7.10338 -12.88285 1.000 27.21520 237 GLN B C 1
ATOM 1430 O O . GLN B 1 71 ? 9.58626 7.79017 -13.54442 1.000 30.04897 237 GLN B O 1
ATOM 1436 N N . ASN B 1 72 ? 7.51571 6.97536 -13.20959 1.000 31.24376 238 ASN B N 1
ATOM 1437 C CA . ASN B 1 72 ? 6.94078 7.74720 -14.30926 1.000 28.64826 238 ASN B CA 1
ATOM 1438 C C . ASN B 1 72 ? 7.10334 9.24368 -14.07904 1.000 29.33636 238 ASN B C 1
ATOM 1439 O O . ASN B 1 72 ? 7.43486 9.99129 -15.00224 1.000 31.15302 238 ASN B O 1
ATOM 1444 N N . LEU B 1 73 ? 6.86026 9.69953 -12.85829 1.000 24.46776 239 LEU B N 1
ATOM 1445 C CA . LEU B 1 73 ? 6.86301 11.13504 -12.59722 1.000 28.28998 239 LEU B CA 1
ATOM 1446 C C . LEU B 1 73 ? 8.28760 11.67317 -12.48067 1.000 26.13073 239 LEU B C 1
ATOM 1447 O O . LEU B 1 73 ? 8.65373 12.63222 -13.16856 1.000 29.22171 239 LEU B O 1
ATOM 1452 N N . LEU B 1 74 ? 9.11776 11.04539 -11.64554 1.000 28.41616 240 LEU B N 1
ATOM 1453 C CA . LEU B 1 74 ? 10.43771 11.58731 -11.32830 1.000 30.05235 240 LEU B CA 1
ATOM 1454 C C . LEU B 1 74 ? 11.58676 10.88761 -12.04282 1.000 33.13297 240 LEU B C 1
ATOM 1455 O O . LEU B 1 74 ? 12.69376 11.43875 -12.08986 1.000 32.20779 240 LEU B O 1
ATOM 1460 N N . GLY B 1 75 ? 11.35904 9.71214 -12.60529 1.000 32.59681 241 GLY B N 1
ATOM 1461 C CA . GLY B 1 75 ? 12.43292 9.02752 -13.30902 1.000 34.28589 241 GLY B CA 1
ATOM 1462 C C . GLY B 1 75 ? 13.15490 8.03663 -12.42270 1.000 31.04509 241 GLY B C 1
ATOM 1463 O O . GLY B 1 75 ? 13.28831 8.21855 -11.21084 1.000 31.33218 241 GLY B O 1
ATOM 1464 N N . ALA B 1 76 ? 13.62838 6.95632 -13.04996 1.000 30.93503 242 ALA B N 1
ATOM 1465 C CA . ALA B 1 76 ? 14.30926 5.89502 -12.31229 1.000 30.32933 242 ALA B CA 1
ATOM 1466 C C . ALA B 1 76 ? 15.60485 6.37891 -11.66963 1.000 29.54236 242 ALA B C 1
ATOM 1467 O O . ALA B 1 76 ? 16.00868 5.86157 -10.61951 1.000 35.69529 242 ALA B O 1
ATOM 1469 N N . ASP B 1 77 ? 16.28763 7.33333 -12.29965 1.000 31.03889 243 ASP B N 1
ATOM 1470 C CA . ASP B 1 77 ? 17.48346 7.91367 -11.69908 1.000 36.07074 243 ASP B CA 1
ATOM 1471 C C . ASP B 1 77 ? 17.17165 8.57040 -10.35813 1.000 32.23448 243 ASP B C 1
ATOM 1472 O O . ASP B 1 77 ? 17.92836 8.41215 -9.39118 1.000 31.77928 243 ASP B O 1
ATOM 1477 N N . PHE B 1 78 ? 16.07336 9.32419 -10.28393 1.000 28.98248 244 PHE B N 1
ATOM 1478 C CA . PHE B 1 78 ? 15.70863 9.95704 -9.01982 1.000 28.28867 244 PHE B CA 1
ATOM 1479 C C . PHE B 1 78 ? 15.49801 8.92179 -7.92773 1.000 27.71794 244 PHE B C 1
ATOM 1480 O O . PHE B 1 78 ? 16.05034 9.04102 -6.82772 1.000 29.50831 244 PHE B O 1
ATOM 1488 N N . VAL B 1 79 ? 14.69502 7.89693 -8.21778 1.000 28.06778 245 VAL B N 1
ATOM 1489 C CA . VAL B 1 79 ? 14.34628 6.90850 -7.20650 1.000 29.20468 245 VAL B CA 1
ATOM 1490 C C . VAL B 1 79 ? 15.57293 6.11299 -6.79173 1.000 33.20769 245 VAL B C 1
ATOM 1491 O O . VAL B 1 79 ? 15.79526 5.87157 -5.59875 1.000 27.97532 245 VAL B O 1
ATOM 1495 N N . LYS B 1 80 ? 16.39062 5.69813 -7.76258 1.000 29.83418 246 LYS B N 1
ATOM 1496 C CA . LYS B 1 80 ? 17.63016 5.00398 -7.43339 1.000 28.79121 246 LYS B CA 1
ATOM 1497 C C . LYS B 1 80 ? 18.50339 5.85013 -6.51412 1.000 30.38370 246 LYS B C 1
ATOM 1498 O O . LYS B 1 80 ? 18.99574 5.36784 -5.48670 1.000 31.00237 246 LYS B O 1
ATOM 1500 N N . GLU B 1 81 ? 18.70577 7.12202 -6.85924 1.000 31.62796 247 GLU B N 1
ATOM 1501 C CA . GLU B 1 81 ? 19.61982 7.92816 -6.05617 1.000 29.35212 247 GLU B CA 1
ATOM 1502 C C . GLU B 1 81 ? 19.05894 8.20165 -4.66600 1.000 32.12383 247 GLU B C 1
ATOM 1503 O O . GLU B 1 81 ? 19.82772 8.30189 -3.70032 1.000 31.45952 247 GLU B O 1
ATOM 1509 N N . VAL B 1 82 ? 17.73431 8.30855 -4.53221 1.000 30.81868 248 VAL B N 1
ATOM 1510 C CA . VAL B 1 82 ? 17.14202 8.46860 -3.20294 1.000 32.39465 248 VAL B CA 1
ATOM 1511 C C . VAL B 1 82 ? 17.41709 7.23925 -2.34125 1.000 29.38556 248 VAL B C 1
ATOM 1512 O O . VAL B 1 82 ? 17.73020 7.35540 -1.14981 1.000 29.68104 248 VAL B O 1
ATOM 1516 N N . PHE B 1 83 ? 17.34032 6.04591 -2.92909 1.000 30.90085 249 PHE B N 1
ATOM 1517 C CA . PHE B 1 83 ? 17.63289 4.84773 -2.15249 1.000 29.78663 249 PHE B CA 1
ATOM 1518 C C . PHE B 1 83 ? 19.12035 4.66987 -1.89135 1.000 31.04140 249 PHE B C 1
ATOM 1519 O O . PHE B 1 83 ? 19.48002 3.84547 -1.04609 1.000 31.47961 249 PHE B O 1
ATOM 1527 N N . ASN B 1 84 ? 19.98805 5.41781 -2.57782 1.000 28.52930 250 ASN B N 1
ATOM 1528 C CA . ASN B 1 84 ? 21.41010 5.36715 -2.25135 1.000 30.62186 250 ASN B CA 1
ATOM 1529 C C . ASN B 1 84 ? 21.74946 6.19138 -1.02070 1.000 33.28248 250 ASN B C 1
ATOM 1530 O O . ASN B 1 84 ? 22.83479 6.01651 -0.45143 1.000 29.96005 250 ASN B O 1
ATOM 1535 N N . PHE B 1 85 ? 20.85868 7.08924 -0.60720 1.000 32.74107 251 PHE B N 1
ATOM 1536 C CA . PHE B 1 85 ? 21.14153 7.91484 0.55000 1.000 32.83802 251 PHE B CA 1
ATOM 1537 C C . PHE B 1 85 ? 20.77407 7.18139 1.83948 1.000 29.25840 251 PHE B C 1
ATOM 1538 O O . PHE B 1 85 ? 20.08701 6.15167 1.84650 1.000 31.02346 251 PHE B O 1
ATOM 1546 N N . ASN B 1 86 ? 21.25136 7.73145 2.94655 1.000 32.54081 252 ASN B N 1
ATOM 1547 C CA . ASN B 1 86 ? 21.09904 7.13486 4.26032 1.000 32.45538 252 ASN B CA 1
ATOM 1548 C C . ASN B 1 86 ? 20.11059 7.95827 5.06648 1.000 27.28379 252 ASN B C 1
ATOM 1549 O O . ASN B 1 86 ? 19.93295 9.14690 4.81523 1.000 30.32646 252 ASN B O 1
ATOM 1554 N N . LYS B 1 87 ? 19.46164 7.31910 6.03602 1.000 27.30625 253 LYS B N 1
ATOM 1555 C CA . LYS B 1 87 ? 18.52715 8.03966 6.89395 1.000 30.03303 253 LYS B CA 1
ATOM 1556 C C . LYS B 1 87 ? 19.22430 9.20539 7.58579 1.000 32.74346 253 LYS B C 1
ATOM 1557 O O . LYS B 1 87 ? 20.35051 9.07868 8.07487 1.000 31.03551 253 LYS B O 1
ATOM 1563 N N . GLY B 1 88 ? 18.54506 10.35294 7.62469 1.000 30.22360 254 GLY B N 1
ATOM 1564 C CA . GLY B 1 88 ? 19.11877 11.57645 8.14035 1.000 28.98733 254 GLY B CA 1
ATOM 1565 C C . GLY B 1 88 ? 19.88810 12.40530 7.13043 1.000 30.15594 254 GLY B C 1
ATOM 1566 O O . GLY B 1 88 ? 20.14300 13.58065 7.38900 1.000 29.33186 254 GLY B O 1
ATOM 1567 N N . ASP B 1 89 ? 20.27759 11.82284 5.99725 1.000 31.79460 255 ASP B N 1
ATOM 1568 C CA . ASP B 1 89 ? 20.93681 12.57799 4.93629 1.000 32.60002 255 ASP B CA 1
ATOM 1569 C C . ASP B 1 89 ? 20.05854 13.71332 4.42735 1.000 28.55225 255 ASP B C 1
ATOM 1570 O O . ASP B 1 89 ? 18.84217 13.56379 4.29305 1.000 30.15973 255 ASP B O 1
ATOM 1575 N N . ILE B 1 90 ? 20.69204 14.84189 4.11903 1.000 29.99421 256 ILE B N 1
ATOM 1576 C CA . ILE B 1 90 ? 20.08025 15.94328 3.37379 1.000 30.77463 256 ILE B CA 1
ATOM 1577 C C . ILE B 1 90 ? 20.91655 16.12677 2.11858 1.000 31.94950 256 ILE B C 1
ATOM 1578 O O . ILE B 1 90 ? 22.07983 16.55604 2.19558 1.000 31.58997 256 ILE B O 1
ATOM 1583 N N . SER B 1 91 ? 20.32646 15.80578 0.96735 1.000 27.95682 257 SER B N 1
ATOM 1584 C CA . SER B 1 91 ? 21.07671 15.55914 -0.25507 1.000 28.08447 257 SER B CA 1
ATOM 1585 C C . SER B 1 91 ? 21.57357 16.84531 -0.90364 1.000 33.08362 257 SER B C 1
ATOM 1586 O O . SER B 1 91 ? 21.00425 17.92734 -0.72639 1.000 26.99199 257 SER B O 1
ATOM 1589 N N . SER B 1 92 ? 22.65205 16.70151 -1.68718 1.000 34.49998 258 SER B N 1
ATOM 1590 C CA . SER B 1 92 ? 22.97206 17.64423 -2.75111 1.000 36.67515 258 SER B CA 1
ATOM 1591 C C . SER B 1 92 ? 21.76306 17.70462 -3.67547 1.000 32.99734 258 SER B C 1
ATOM 1592 O O . SER B 1 92 ? 20.99422 16.73702 -3.72599 1.000 33.82461 258 SER B O 1
ATOM 1595 N N . PRO B 1 93 ? 21.55605 18.78942 -4.41927 1.000 30.01418 259 PRO B N 1
ATOM 1596 C CA . PRO B 1 93 ? 20.39592 18.84085 -5.31809 1.000 27.50590 259 PRO B CA 1
ATOM 1597 C C . PRO B 1 93 ? 20.40277 17.67857 -6.30081 1.000 32.10443 259 PRO B C 1
ATOM 1598 O O . PRO B 1 93 ? 21.40194 17.41824 -6.97648 1.000 30.86405 259 PRO B O 1
ATOM 1602 N N . ILE B 1 94 ? 19.27447 16.97492 -6.36083 1.000 29.09218 260 ILE B N 1
ATOM 1603 C CA . ILE B 1 94 ? 19.09039 15.81206 -7.22601 1.000 32.68615 260 ILE B CA 1
ATOM 1604 C C . ILE B 1 94 ? 18.24177 16.22550 -8.41301 1.000 32.25334 260 ILE B C 1
ATOM 1605 O O . ILE B 1 94 ? 17.18677 16.84971 -8.24049 1.000 31.53080 260 ILE B O 1
ATOM 1610 N N . ALA B 1 95 ? 18.67593 15.86618 -9.61373 1.000 32.33719 261 ALA B N 1
ATOM 1611 C CA . ALA B 1 95 ? 17.84430 16.09690 -10.78211 1.000 33.19937 261 ALA B CA 1
ATOM 1612 C C . ALA B 1 95 ? 16.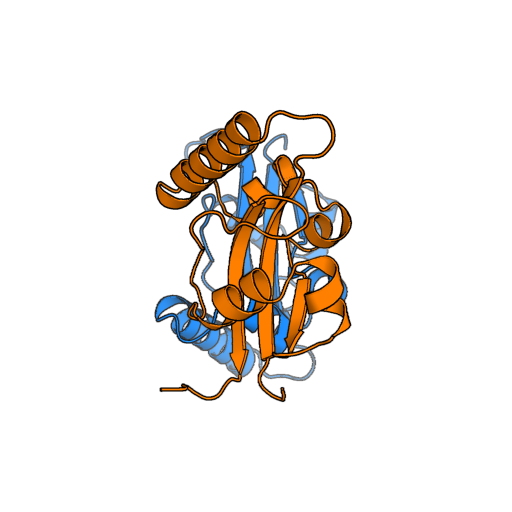81892 14.97637 -10.92812 1.000 35.02097 261 ALA B C 1
ATOM 1613 O O . ALA B 1 95 ? 17.08874 13.81108 -10.61253 1.000 36.84398 261 ALA B O 1
ATOM 1615 N N . SER B 1 96 ? 15.62086 15.35163 -11.36638 1.000 35.88679 262 SER B N 1
ATOM 1616 C CA . SER B 1 96 ? 14.55438 14.42899 -11.71865 1.000 32.02753 262 SER B CA 1
ATOM 1617 C C . SER B 1 96 ? 13.95871 14.87979 -13.04368 1.000 31.91550 262 SER B C 1
ATOM 1618 O O . SER B 1 96 ? 14.39477 15.86698 -13.63358 1.000 32.82845 262 SER B O 1
ATOM 1621 N N . LYS B 1 97 ? 12.92617 14.17046 -13.49787 1.000 33.61813 263 LYS B N 1
ATOM 1622 C CA . LYS B 1 97 ? 12.22765 14.60244 -14.70177 1.000 31.29854 263 LYS B CA 1
ATOM 1623 C C . LYS B 1 97 ? 11.56786 15.95698 -14.52849 1.000 32.90351 263 LYS B C 1
ATOM 1624 O O . LYS B 1 97 ? 11.28176 16.61591 -15.53335 1.000 32.38011 263 LYS B O 1
ATOM 1630 N N . GLU B 1 98 ? 11.30575 16.38555 -13.28677 1.000 31.34815 264 GLU B N 1
ATOM 1631 C CA . GLU B 1 98 ? 10.50541 17.58650 -13.04977 1.000 34.73938 264 GLU B CA 1
ATOM 1632 C C . GLU B 1 98 ? 11.30555 18.79578 -12.57890 1.000 34.20649 264 GLU B C 1
ATOM 1633 O O . GLU B 1 98 ? 10.77428 19.91695 -12.58769 1.000 34.84324 264 GLU B O 1
ATOM 1639 N N . GLY B 1 99 ? 12.55354 18.61169 -12.17558 1.000 32.96251 265 GLY B N 1
ATOM 1640 C CA . GLY B 1 99 ? 13.35163 19.72730 -11.72040 1.000 31.35423 265 GLY B CA 1
ATOM 1641 C C . GLY B 1 99 ? 14.48257 19.26261 -10.83646 1.000 30.38441 265 GLY B C 1
ATOM 1642 O O . GLY B 1 99 ? 15.05665 18.19054 -11.07010 1.000 33.96410 265 GLY B O 1
ATOM 1643 N N . PHE B 1 100 ? 14.79591 20.03948 -9.80484 1.000 24.85377 266 PHE B N 1
ATOM 1644 C CA . PHE B 1 100 ? 15.79540 19.64608 -8.82232 1.000 26.95202 266 PHE B CA 1
ATOM 1645 C C . PHE B 1 100 ? 15.15296 19.47692 -7.45519 1.000 28.77681 266 PHE B C 1
ATOM 1646 O O . PHE B 1 100 ? 14.12542 20.09585 -7.15121 1.000 28.76619 266 PHE B O 1
ATOM 1654 N N . HIS B 1 101 ? 15.77888 18.63117 -6.63829 1.000 26.49501 267 HIS B N 1
ATOM 1655 C CA . HIS B 1 101 ? 15.28565 18.28542 -5.31190 1.000 24.87425 267 HIS B CA 1
ATOM 1656 C C . HIS B 1 101 ? 16.42833 18.29406 -4.31515 1.000 24.20057 267 HIS B C 1
ATOM 1657 O O . HIS B 1 101 ? 17.48617 17.71447 -4.57381 1.000 26.75788 267 HIS B O 1
ATOM 1664 N N . ILE B 1 102 ? 16.20257 18.91595 -3.17036 1.000 24.424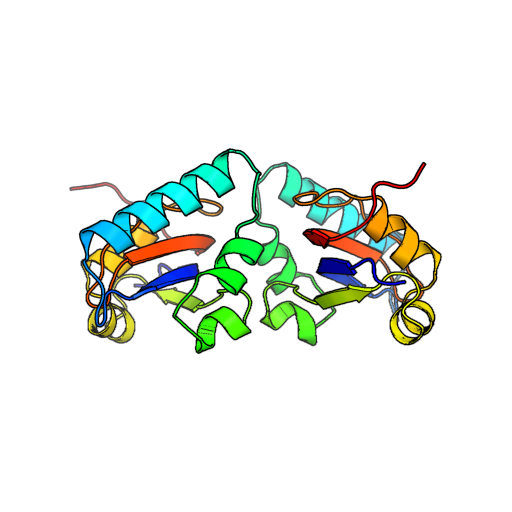31 268 ILE B N 1
ATOM 1665 C CA . ILE B 1 102 ? 16.99566 18.66581 -1.97879 1.000 16.69849 268 ILE B CA 1
ATOM 1666 C C . ILE B 1 102 ? 16.18982 17.68361 -1.14771 1.000 24.96940 268 ILE B C 1
ATOM 1667 O O . ILE B 1 102 ? 15.06407 17.99078 -0.73009 1.000 22.88875 268 ILE B O 1
ATOM 1672 N N . VAL B 1 103 ? 16.73954 16.49930 -0.93527 1.000 20.72075 269 VAL B N 1
ATOM 1673 C CA . VAL B 1 103 ? 16.00752 15.39134 -0.33673 1.000 21.51711 269 VAL B CA 1
ATOM 1674 C C . VAL B 1 103 ? 16.52538 15.16183 1.07510 1.000 25.87181 269 VAL B C 1
ATOM 1675 O O . VAL B 1 103 ? 17.73910 15.18900 1.31248 1.000 22.58540 269 VAL B O 1
ATOM 1679 N N . LYS B 1 104 ? 15.60535 14.93658 2.01078 1.000 18.93031 270 LYS B N 1
ATOM 1680 C CA . LYS B 1 104 ? 15.93640 14.43812 3.34059 1.000 24.89068 270 LYS B CA 1
ATOM 1681 C C . LYS B 1 104 ? 15.27296 13.07787 3.51648 1.000 25.51731 270 LYS B C 1
ATOM 1682 O O . LYS B 1 104 ? 14.04638 12.96000 3.40574 1.000 24.73668 270 LYS B O 1
ATOM 1688 N N . VAL B 1 105 ? 16.07415 12.05731 3.78439 1.000 23.90499 271 VAL B N 1
ATOM 1689 C 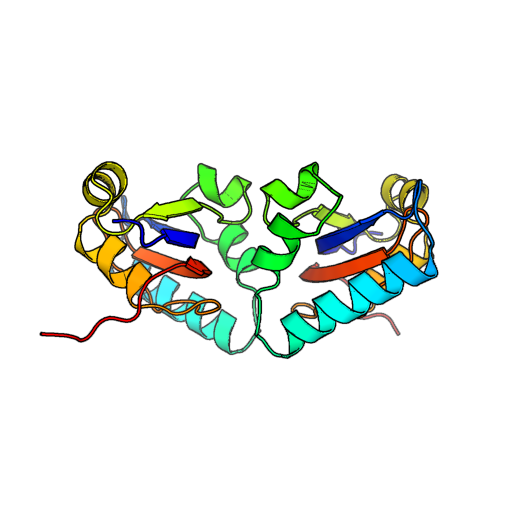CA . VAL B 1 105 ? 15.52332 10.73411 4.06499 1.000 22.93480 271 VAL B CA 1
ATOM 1690 C C . VAL B 1 105 ? 15.14800 10.67851 5.53791 1.000 25.32827 271 VAL B C 1
ATOM 1691 O O . VAL B 1 105 ? 16.00932 10.83061 6.41072 1.000 23.53601 271 VAL B O 1
ATOM 1695 N N . THR B 1 106 ? 13.85872 10.47390 5.81754 1.000 20.98808 272 THR B N 1
ATOM 1696 C CA . THR B 1 106 ? 13.37459 10.49915 7.19065 1.000 21.36948 272 THR B CA 1
ATOM 1697 C C . THR B 1 106 ? 13.22529 9.11743 7.79862 1.000 22.93714 272 THR B C 1
ATOM 1698 O O . THR B 1 106 ? 13.36291 8.97564 9.01859 1.000 21.25300 272 THR B O 1
ATOM 1702 N N . GLU B 1 107 ? 12.93881 8.10860 6.97314 1.000 20.41212 273 GLU B N 1
ATOM 1703 C CA . GLU B 1 107 ? 12.87614 6.71973 7.40702 1.000 21.83282 273 GLU B CA 1
ATOM 1704 C C . GLU B 1 107 ? 13.39926 5.85950 6.26896 1.000 21.27016 273 GLU B C 1
ATOM 1705 O O . GLU B 1 107 ? 13.37982 6.26628 5.10098 1.000 21.21389 273 GLU B O 1
ATOM 1711 N N . LYS B 1 108 ? 13.85069 4.65440 6.60780 1.000 25.00498 274 LYS B N 1
ATOM 1712 C CA . LYS B 1 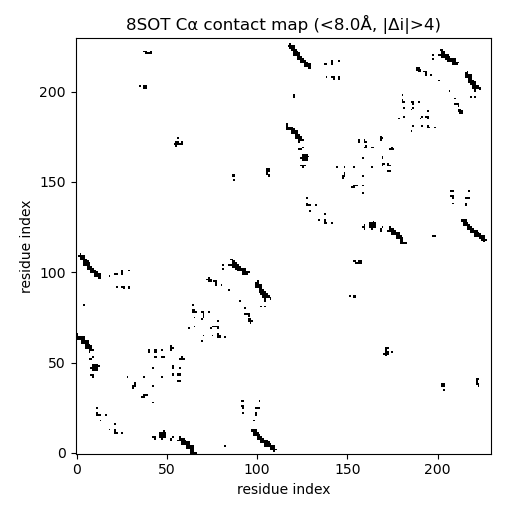108 ? 14.33864 3.75351 5.56965 1.000 23.01175 274 LYS B CA 1
ATOM 1713 C C . LYS B 1 108 ? 14.19417 2.30531 6.02138 1.000 25.64024 274 LYS B C 1
ATOM 1714 O O . LYS B 1 108 ? 14.66073 1.94765 7.10027 1.000 24.41513 274 LYS B O 1
ATOM 1720 N N . TYR B 1 109 ? 13.56789 1.47692 5.18850 1.000 25.80632 275 TYR B N 1
ATOM 1721 C CA . TYR B 1 109 ? 13.41745 0.04115 5.43931 1.000 27.90139 275 TYR B CA 1
ATOM 1722 C C . TYR B 1 109 ? 13.76970 -0.62039 4.11290 1.000 28.70339 275 TYR B C 1
ATOM 1723 O O . TYR B 1 109 ? 12.91156 -0.79765 3.24252 1.000 27.22249 275 TYR B O 1
ATOM 1732 N N . ALA B 1 110 ? 15.05157 -0.92964 3.94036 1.000 28.53245 276 ALA B N 1
ATOM 1733 C CA . ALA B 1 110 ? 15.53661 -1.43892 2.67076 1.000 31.55820 276 ALA B CA 1
ATOM 1734 C C . ALA B 1 110 ? 16.72930 -2.34642 2.91547 1.000 36.31661 276 ALA B C 1
ATOM 1735 O O . ALA B 1 110 ? 17.48570 -2.16628 3.87672 1.000 34.21426 276 ALA B O 1
ATOM 1737 N N . ARG B 1 111 ? 16.88268 -3.32329 2.03232 1.000 37.34364 277 ARG B N 1
ATOM 1738 C CA . ARG B 1 111 ? 18.05115 -4.17955 2.08686 1.000 41.98213 277 ARG B CA 1
ATOM 1739 C C . ARG B 1 111 ? 19.29408 -3.37172 1.72884 1.000 42.19639 277 ARG B C 1
ATOM 1740 O O . ARG B 1 111 ? 19.26439 -2.56949 0.78801 1.000 47.68734 277 ARG B O 1
ATOM 1742 N N . PRO B 1 112 ? 20.38541 -3.53519 2.46481 1.000 45.85421 278 PRO B N 1
ATOM 1743 C CA . PRO B 1 112 ? 21.64919 -2.93227 2.01917 1.000 51.60272 278 PRO B CA 1
ATOM 1744 C C . PRO B 1 112 ? 22.23750 -3.71179 0.84952 1.000 52.90620 278 PRO B C 1
ATOM 1745 O O . PRO B 1 112 ? 22.93608 -4.71102 1.04934 1.000 56.40489 278 PRO B O 1
ATOM 1747 N N . HIS B 1 113 ? 21.93478 -3.27758 -0.37410 1.000 50.53550 279 HIS B N 1
ATOM 1748 C CA . HIS B 1 113 ? 22.36930 -3.98209 -1.56983 1.000 50.77451 279 HIS B CA 1
ATOM 1749 C C . HIS B 1 113 ? 23.88781 -3.88886 -1.73194 1.000 52.30996 279 HIS B C 1
ATOM 1750 O O . HIS B 1 113 ? 24.57544 -3.14887 -1.02316 1.000 50.11236 279 HIS B O 1
ATOM 1752 N N . ARG B 1 114 ? 24.40995 -4.65793 -2.68538 1.000 46.17419 280 ARG B N 1
ATOM 1753 C CA . ARG B 1 114 ? 25.83807 -4.64517 -2.98625 1.000 44.09419 280 ARG B CA 1
ATOM 1754 C C . ARG B 1 114 ? 26.09493 -5.19552 -4.37842 1.000 48.38910 280 ARG B C 1
ATOM 1755 O O . ARG B 1 114 ? 26.05036 -6.41026 -4.57418 1.000 52.51906 280 ARG B O 1
#

InterPro domains:
  IPR000297 Peptidyl-prolyl cis-trans isomerase, PpiC-type [PF00639] (175-272)
  IPR000297 Peptidyl-prolyl cis-trans isomerase, PpiC-type [PS50198] (168-273)
  IPR027304 Trigger factor/SurA domain superfamily [SSF109998] (21-198)
  IPR046357 Peptidyl-prolyl cis-trans isomerase domain superfamily [G3DSA:3.10.50.40] (167-275)
  IPR050245 Bacterial extracellular foldase PrsA [PTHR47245] (8-330)

Sequence (230 aa):
LPDISRVSHIFFSTKDKKRSDVLDQAKNILSQIRSKKITFEEAVRKYSNDESSKAKNGDLGFLSRGDQNAQNLLGADFVKEVFNFNKGDISSPIASKEGFHIVKVTEKYARPHRDALPDISRVSHIFFSTKDKKRSDVLDQAKNILSQIRSKKITFEEAVRKYSNDESSKAKNGDLGFLSRGDQNAQNLLGADFVKEVFNFNKGDISSPIASKEGFHIVKVTEKYARPHR

Secondary structure (DSSP, 8-state):
---EEEEEEEEEE-TTS-HHHHHHHHHHHHHHHHTTSS-HHHHHHHH---HHHHTTTTEEEEEETT-HHHHHHH-HHHHHHHTTSPTT-BPSPEE-SSEEEEEEEEEEE-------/---EEEEEEEEEE-TTS-HHHHHHHHHHHHHHHHTTSS-HHHHHHHH-S-HHHHTTTTEEEEEETT-HHHHHHH-HHHHHHHHHS-TT-BPSPEE-SSEEEEEEEEEEE-----